Protein AF-A0A564YWX5-F1 (afdb_monomer_lite)

Secondary structure (DSSP, 8-state):
---------PPP--S--SS--EE---SEEEE----SSSTTGGGHHHH-SEEEEE--GGGTT-EE-TT-EETTEEE--GGGTTPEEEEGGG-S-GGGG-EEEEEEEEEES-TTSS-TT-EEEEEEEEEESTTTTSTTTSSS-HHHHTHHHHHHHHHHHHHHHHHHHHHHHHHHHHHHSS----S------------------------

Organism: Hymenolepis diminuta (NCBI:txid6216)

Foldseek 3Di:
DDDDDDPDDDDDPDPDDPDALEDELDQKDKAAQADCPDPPRVPLLPFFPFKWKFAFVLVVRDIDGAQDDDQQWHFHDSVRRRMIMGHLVSHPCSVSRFAKMKIKTKGQPDPPDPPSPHIDIDIDMHGYNPPVVQLVPDDDDPCVSCVVVVVVVVVVVVVVVVVVVVVVVVVVCVVVPPPPPPDDDDDDDDDDDDDDDDDDDDDDDDD

pLDDT: mean 73.69, std 21.23, range [30.11, 95.0]

Sequence (207 aa):
MFFSLHADAHDEYPQWDPIHWVIESTDHITLPCTHPRYFPFNETATAALIVRWILPKHTSYRHLIPNTTNEGWRVMGKDQNYTLFIDKVSMNEPEAVDGIYVCAALAVAYPNARDNGIYSWYYLRWGVGLYSNVPAMNSGSIGQKYYWCFTYCWVSCFVALVIVALFSATVHFKYKGAPDMLANENGSDSDSISLSSHLAKKQGTVD

Radius of gyration: 35.69 Å; chains: 1; bounding box: 86×62×93 Å

Structure (mmCIF, N/CA/C/O backbone):
data_AF-A0A564YWX5-F1
#
_entry.id   AF-A0A564YWX5-F1
#
loop_
_atom_site.group_PDB
_atom_site.id
_atom_site.type_symbol
_atom_site.label_atom_id
_atom_site.label_alt_id
_atom_site.label_comp_id
_atom_site.label_asym_id
_atom_site.label_entity_id
_atom_site.label_seq_id
_atom_site.pdbx_PDB_ins_code
_atom_site.Cartn_x
_atom_site.Cartn_y
_atom_site.Cartn_z
_atom_site.occupancy
_atom_site.B_iso_or_equiv
_atom_site.auth_seq_id
_atom_site.auth_comp_id
_atom_site.auth_asym_id
_atom_site.auth_atom_id
_atom_site.pdbx_PDB_model_num
ATOM 1 N N . MET A 1 1 ? -19.953 28.218 27.876 1.00 33.50 1 MET A N 1
ATOM 2 C CA . MET A 1 1 ? -19.234 26.944 27.666 1.00 33.50 1 MET A CA 1
ATOM 3 C C . MET A 1 1 ? -18.291 27.173 26.499 1.00 33.50 1 MET A C 1
ATOM 5 O O . MET A 1 1 ? -18.769 27.353 25.389 1.00 33.50 1 MET A O 1
ATOM 9 N N . PHE A 1 2 ? -16.993 27.316 26.760 1.00 31.66 2 PHE A N 1
ATOM 10 C CA . PHE A 1 2 ? -15.987 27.496 25.713 1.00 31.66 2 PHE A CA 1
ATOM 11 C C . PHE A 1 2 ? -15.382 26.125 25.417 1.00 31.66 2 PHE A C 1
ATOM 13 O O . PHE A 1 2 ? -14.758 25.534 26.294 1.00 31.66 2 PHE A O 1
ATOM 20 N N . PHE A 1 3 ? -15.606 25.597 24.215 1.00 34.31 3 PHE A N 1
ATOM 21 C CA . PHE A 1 3 ? -14.882 24.423 23.739 1.00 34.31 3 PHE A CA 1
ATOM 22 C C . PHE A 1 3 ? -13.498 24.890 23.284 1.00 34.31 3 PHE A C 1
ATOM 24 O O . PHE A 1 3 ? -13.383 25.629 22.308 1.00 34.31 3 PHE A O 1
ATOM 31 N N . SER A 1 4 ? -12.456 24.504 24.019 1.00 30.12 4 SER A N 1
ATOM 32 C CA . SER A 1 4 ? -11.076 24.663 23.563 1.00 30.12 4 SER A CA 1
ATOM 33 C C . SER A 1 4 ? -10.801 23.569 22.531 1.00 30.12 4 SER A C 1
ATOM 35 O O . SER A 1 4 ? -10.673 22.398 22.882 1.00 30.12 4 SER A O 1
ATOM 37 N N . LEU A 1 5 ? -10.784 23.937 21.251 1.00 34.47 5 LEU A N 1
ATOM 38 C CA . LEU A 1 5 ? -10.280 23.088 20.173 1.00 34.47 5 LEU A CA 1
ATOM 39 C C . LEU A 1 5 ? -8.751 23.196 20.179 1.00 34.47 5 LEU A C 1
ATOM 41 O O . LEU A 1 5 ? -8.196 24.184 19.707 1.00 34.47 5 LEU A O 1
ATOM 45 N N . HIS A 1 6 ? -8.075 22.195 20.739 1.00 34.56 6 HIS A N 1
ATOM 46 C CA . HIS A 1 6 ? -6.642 22.000 20.525 1.00 34.56 6 HIS A CA 1
ATOM 47 C C . HIS A 1 6 ? -6.467 21.150 19.265 1.00 34.56 6 HIS A C 1
ATOM 49 O O . HIS A 1 6 ? -6.804 19.968 19.255 1.00 34.56 6 HIS A O 1
ATOM 55 N N . ALA A 1 7 ? -5.989 21.767 18.186 1.00 34.97 7 ALA A N 1
ATOM 56 C CA . ALA A 1 7 ? -5.467 21.042 17.038 1.00 34.97 7 ALA A CA 1
ATOM 57 C C . ALA A 1 7 ? -4.000 20.728 17.342 1.00 34.97 7 ALA A C 1
ATOM 59 O O . ALA A 1 7 ? -3.131 21.559 17.094 1.00 34.97 7 ALA A O 1
ATOM 60 N N . ASP A 1 8 ? -3.746 19.572 17.951 1.00 41.00 8 ASP A N 1
ATOM 61 C CA . ASP A 1 8 ? -2.381 19.089 18.130 1.00 41.00 8 ASP A CA 1
ATOM 62 C C . ASP A 1 8 ? -1.970 18.341 16.856 1.00 41.00 8 ASP A C 1
ATOM 64 O O . ASP A 1 8 ? -2.643 17.400 16.421 1.00 41.00 8 ASP A O 1
ATOM 68 N N . ALA A 1 9 ? -0.916 18.818 16.198 1.00 38.72 9 ALA A N 1
ATOM 69 C CA . ALA A 1 9 ? -0.348 18.150 15.039 1.00 38.72 9 ALA A CA 1
ATOM 70 C C . ALA A 1 9 ? 0.493 16.986 15.563 1.00 38.72 9 ALA A C 1
ATOM 72 O O . ALA A 1 9 ? 1.646 17.168 15.936 1.00 38.72 9 ALA A O 1
ATOM 73 N N . HIS A 1 10 ? -0.101 15.795 15.650 1.00 44.16 10 HIS A N 1
ATOM 74 C CA . HIS A 1 10 ? 0.666 14.599 15.979 1.00 44.16 10 HIS A CA 1
ATOM 75 C C . HIS A 1 10 ? 1.769 14.401 14.935 1.00 44.16 10 HIS A C 1
ATOM 77 O O . HIS A 1 10 ? 1.485 14.438 13.734 1.00 44.16 10 HIS A O 1
ATOM 83 N N . ASP A 1 11 ? 3.004 14.220 15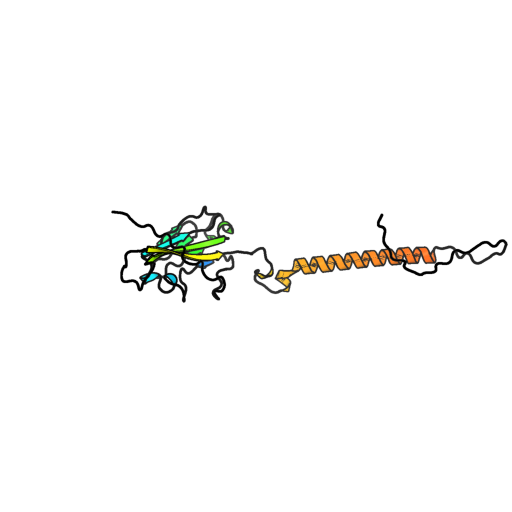.414 1.00 41.28 11 ASP A N 1
ATOM 84 C CA . ASP A 1 11 ? 4.198 14.088 14.582 1.00 41.28 11 ASP A CA 1
ATOM 85 C C . ASP A 1 11 ? 3.963 13.096 13.438 1.00 41.28 11 ASP A C 1
ATOM 87 O O . ASP A 1 11 ? 3.539 11.952 13.645 1.00 41.28 11 ASP A O 1
ATOM 91 N N . GLU A 1 12 ? 4.238 13.549 12.210 1.00 49.41 12 GLU A N 1
ATOM 92 C CA . GLU A 1 12 ? 4.314 12.657 11.062 1.00 49.41 12 GLU A CA 1
ATOM 93 C C . GLU A 1 12 ? 5.331 11.556 11.368 1.00 49.41 12 GLU A C 1
ATOM 95 O O . GLU A 1 12 ? 6.423 11.830 11.868 1.00 49.41 12 GLU A O 1
ATOM 100 N N . TYR A 1 13 ? 4.946 10.307 11.086 1.00 49.72 13 TYR A N 1
ATOM 101 C CA . TYR A 1 13 ? 5.765 9.116 11.302 1.00 49.72 13 TYR A CA 1
ATOM 102 C C . TYR A 1 13 ? 7.235 9.390 10.968 1.00 49.72 13 TYR A C 1
ATOM 104 O O . TYR A 1 13 ? 7.519 9.842 9.853 1.00 49.72 13 TYR A O 1
ATOM 112 N N . PRO A 1 14 ? 8.178 9.117 11.890 1.00 47.31 14 PRO A N 1
ATOM 113 C CA . PRO A 1 14 ? 9.585 9.314 11.597 1.00 47.31 14 PRO A CA 1
ATOM 114 C C . PRO A 1 14 ? 9.931 8.487 10.358 1.00 47.31 14 PRO A C 1
ATOM 116 O O . PRO A 1 14 ? 9.620 7.302 10.281 1.00 47.31 14 PRO A O 1
ATOM 119 N N . GLN A 1 15 ? 10.579 9.127 9.385 1.00 46.56 15 GLN A N 1
ATOM 120 C CA . GLN A 1 15 ? 10.862 8.630 8.029 1.00 46.56 15 GLN A CA 1
ATOM 121 C C . GLN A 1 15 ? 11.727 7.343 7.970 1.00 46.56 15 GLN A C 1
ATOM 123 O O . GLN A 1 15 ? 12.109 6.897 6.893 1.00 46.56 15 GLN A O 1
ATOM 128 N N . TRP A 1 16 ? 12.035 6.750 9.127 1.00 43.41 16 TRP A N 1
ATOM 129 C CA . TRP A 1 16 ? 12.992 5.671 9.364 1.00 43.41 16 TRP A CA 1
ATOM 130 C C . TRP A 1 16 ? 12.325 4.387 9.885 1.00 43.41 16 TRP A C 1
ATOM 132 O O . TRP A 1 16 ? 12.930 3.650 10.668 1.00 43.41 16 TRP A O 1
ATOM 142 N N . ASP A 1 17 ? 11.079 4.113 9.492 1.00 55.22 17 ASP A N 1
ATOM 143 C CA . ASP A 1 17 ? 10.471 2.815 9.787 1.00 55.22 17 ASP A CA 1
ATOM 144 C C . ASP A 1 17 ? 11.086 1.711 8.901 1.00 55.22 17 ASP A C 1
ATOM 146 O O . ASP A 1 17 ? 11.139 1.877 7.679 1.00 55.22 17 ASP A O 1
ATOM 150 N N . PRO A 1 18 ? 11.563 0.587 9.472 1.00 53.84 18 PRO A N 1
ATOM 151 C CA . PRO A 1 18 ? 12.037 -0.558 8.696 1.00 53.84 18 PRO A CA 1
ATOM 152 C C . PRO A 1 18 ? 10.946 -1.261 7.870 1.00 53.84 18 PRO A C 1
ATOM 154 O O . PRO A 1 18 ? 11.290 -2.051 6.990 1.00 53.84 18 PRO A O 1
ATOM 157 N N . ILE A 1 19 ? 9.654 -1.033 8.133 1.00 62.59 19 ILE A N 1
ATOM 158 C CA . ILE A 1 19 ? 8.577 -1.612 7.325 1.00 62.59 19 ILE A CA 1
ATOM 159 C C . ILE A 1 19 ? 8.514 -0.899 5.974 1.00 62.59 19 ILE A C 1
ATOM 161 O O . ILE A 1 19 ? 8.279 0.307 5.883 1.00 62.59 19 ILE A O 1
ATOM 165 N N . HIS A 1 20 ? 8.701 -1.673 4.904 1.00 60.53 20 HIS A N 1
ATOM 166 C CA . HIS A 1 20 ? 8.557 -1.185 3.540 1.00 60.53 20 HIS A CA 1
ATOM 167 C C . HIS A 1 20 ? 7.115 -0.734 3.297 1.00 60.53 20 HIS A C 1
ATOM 169 O O . HIS A 1 20 ? 6.210 -1.540 3.110 1.00 60.53 20 HIS A O 1
ATOM 175 N N . TRP A 1 21 ? 6.918 0.581 3.294 1.00 80.38 21 TRP A N 1
ATOM 176 C CA . TRP A 1 21 ? 5.654 1.228 2.958 1.00 80.38 21 TRP A CA 1
ATOM 177 C C . TRP A 1 21 ? 5.404 1.252 1.446 1.00 80.38 21 TRP A C 1
ATOM 179 O O . TRP A 1 21 ? 4.284 1.531 1.033 1.00 80.38 21 TRP A O 1
ATOM 189 N N . VAL A 1 22 ? 6.416 0.954 0.622 1.00 83.38 22 VAL A N 1
ATOM 190 C CA . VAL A 1 22 ? 6.301 0.838 -0.838 1.00 83.38 22 VAL A CA 1
ATOM 191 C C . VAL A 1 22 ? 6.117 -0.625 -1.234 1.00 83.38 22 VAL A C 1
ATOM 193 O O . VAL A 1 22 ? 6.915 -1.475 -0.844 1.00 83.38 22 VAL A O 1
ATOM 196 N N . ILE A 1 23 ? 5.082 -0.905 -2.021 1.00 84.62 23 ILE A N 1
ATOM 197 C CA . ILE A 1 23 ? 4.696 -2.239 -2.482 1.00 84.62 23 ILE A CA 1
ATOM 198 C C . ILE A 1 23 ? 4.658 -2.249 -4.013 1.00 84.62 23 ILE A C 1
ATOM 200 O O . ILE A 1 23 ? 4.207 -1.290 -4.648 1.00 84.62 23 ILE A O 1
ATOM 204 N N . GLU A 1 24 ? 5.146 -3.339 -4.607 1.00 83.19 24 GLU A N 1
ATOM 205 C CA . GLU A 1 24 ? 5.122 -3.545 -6.056 1.00 83.19 24 GLU A CA 1
ATOM 206 C C . GLU A 1 24 ? 3.683 -3.636 -6.579 1.00 83.19 24 GLU A C 1
ATOM 208 O O . GLU A 1 24 ? 2.767 -4.128 -5.918 1.00 83.19 24 GLU A O 1
ATOM 213 N N . SER A 1 25 ? 3.482 -3.138 -7.793 1.00 85.62 25 SER A N 1
ATOM 214 C CA . SER A 1 25 ? 2.178 -3.094 -8.436 1.00 85.62 25 SER A CA 1
ATOM 215 C C . SER A 1 25 ? 1.833 -4.451 -9.075 1.00 85.62 25 SER A C 1
ATOM 217 O O . SER A 1 25 ? 1.948 -4.622 -10.283 1.00 85.62 25 SER A O 1
ATOM 219 N N . THR A 1 26 ? 1.384 -5.427 -8.281 1.00 87.19 26 THR A N 1
ATOM 220 C CA . THR A 1 26 ? 0.974 -6.775 -8.746 1.00 87.19 26 THR A CA 1
ATOM 221 C C . THR A 1 26 ? -0.526 -6.871 -9.064 1.00 87.19 26 THR A C 1
ATOM 223 O O . THR A 1 26 ? -1.269 -5.930 -8.794 1.00 87.19 26 THR A O 1
ATOM 226 N N . ASP A 1 27 ? -0.991 -7.989 -9.639 1.00 89.25 27 ASP A N 1
ATOM 227 C CA . ASP A 1 27 ? -2.417 -8.219 -9.964 1.00 89.25 27 ASP A CA 1
ATOM 228 C C . ASP A 1 27 ? -3.312 -8.257 -8.716 1.00 89.25 27 ASP A C 1
ATOM 230 O O . ASP A 1 27 ? -4.424 -7.727 -8.703 1.00 89.25 27 ASP A O 1
ATOM 234 N N . HIS A 1 28 ? -2.788 -8.846 -7.641 1.00 92.38 28 HIS A N 1
ATOM 235 C CA . HIS A 1 28 ? -3.424 -8.890 -6.331 1.00 92.38 28 HIS A CA 1
ATOM 236 C C . HIS A 1 28 ? -2.523 -8.213 -5.306 1.00 92.38 28 HIS A C 1
ATOM 238 O O . HIS A 1 28 ? -1.341 -8.547 -5.202 1.00 92.38 28 HIS A O 1
ATOM 244 N N . ILE A 1 29 ? -3.081 -7.271 -4.550 1.00 92.31 29 ILE A N 1
ATOM 245 C CA . ILE A 1 29 ? -2.346 -6.462 -3.575 1.00 92.31 29 ILE A CA 1
ATOM 246 C C . ILE A 1 29 ? -3.086 -6.505 -2.244 1.00 92.31 29 ILE A C 1
ATOM 248 O O . ILE A 1 29 ? -4.311 -6.385 -2.185 1.00 92.31 29 ILE A O 1
ATOM 252 N N . THR A 1 30 ? -2.332 -6.673 -1.161 1.00 92.75 30 THR A N 1
ATOM 253 C CA . THR A 1 30 ? -2.865 -6.728 0.202 1.00 92.75 30 THR A CA 1
ATOM 254 C C . THR A 1 30 ? -2.172 -5.693 1.069 1.00 92.75 30 THR A C 1
ATOM 256 O O . THR A 1 30 ? -0.965 -5.784 1.289 1.00 92.75 30 THR A O 1
ATOM 259 N N . LEU A 1 31 ? -2.932 -4.722 1.571 1.00 92.81 31 LEU A N 1
ATOM 260 C CA . LEU A 1 31 ? -2.426 -3.637 2.405 1.00 92.81 31 LEU A CA 1
ATOM 261 C C . LEU A 1 31 ? -2.955 -3.798 3.837 1.00 92.81 31 LEU A C 1
ATOM 263 O O . LEU A 1 31 ? -4.156 -3.612 4.071 1.00 92.81 31 LEU A O 1
ATOM 267 N N . PRO A 1 32 ? -2.103 -4.152 4.812 1.00 92.00 32 PRO A N 1
ATOM 268 C CA . PRO A 1 32 ? -2.540 -4.283 6.192 1.00 92.00 32 PRO A CA 1
ATOM 269 C C . PRO A 1 32 ? -2.730 -2.903 6.836 1.00 92.00 32 PRO A C 1
ATOM 271 O O . PRO A 1 32 ? -1.900 -2.006 6.697 1.00 92.00 32 PRO A O 1
ATOM 274 N N . CYS A 1 33 ? -3.807 -2.733 7.602 1.00 90.81 33 CYS A N 1
ATOM 275 C CA . CYS A 1 33 ? -3.988 -1.557 8.455 1.00 90.81 33 CYS A CA 1
ATOM 276 C C . CYS A 1 33 ? -3.450 -1.834 9.867 1.00 90.81 33 CYS A C 1
ATOM 278 O O . CYS A 1 33 ? -4.165 -1.721 10.861 1.00 90.81 33 CYS A O 1
ATOM 280 N N . THR A 1 34 ? -2.196 -2.272 9.965 1.00 90.06 34 THR A N 1
ATOM 281 C CA . THR A 1 34 ? -1.557 -2.604 11.244 1.00 90.06 34 THR A CA 1
ATOM 282 C C . THR A 1 34 ? -0.096 -2.205 11.239 1.00 90.06 34 THR A C 1
ATOM 284 O O . THR A 1 34 ? 0.576 -2.333 10.218 1.00 90.06 34 THR A O 1
ATOM 287 N N . HIS A 1 35 ? 0.406 -1.787 12.395 1.00 88.06 35 HIS A N 1
ATOM 288 C CA . HIS A 1 35 ? 1.797 -1.416 12.584 1.00 88.06 35 HIS A CA 1
ATOM 289 C C . HIS A 1 35 ? 2.289 -1.861 13.966 1.00 88.06 35 HIS A C 1
ATOM 291 O O . HIS A 1 35 ? 1.726 -1.420 14.961 1.00 88.06 35 HIS A O 1
ATOM 297 N N . PRO A 1 36 ? 3.364 -2.658 14.088 1.00 86.00 36 PRO A N 1
ATOM 298 C CA . PRO A 1 36 ? 3.742 -3.291 15.356 1.00 86.00 36 PRO A CA 1
ATOM 299 C C . PRO A 1 36 ? 4.120 -2.307 16.471 1.00 86.00 36 PRO A C 1
ATOM 301 O O . PRO A 1 36 ? 4.054 -2.658 17.644 1.00 86.00 36 PRO A O 1
ATOM 304 N N . ARG A 1 37 ? 4.550 -1.089 16.124 1.00 83.06 37 ARG A N 1
ATOM 305 C CA . ARG A 1 37 ? 5.131 -0.130 17.082 1.00 83.06 37 ARG A CA 1
ATOM 306 C C . ARG A 1 37 ? 4.279 1.097 17.375 1.00 83.06 37 ARG A C 1
ATOM 308 O O . ARG A 1 37 ? 4.537 1.769 18.367 1.00 83.06 37 ARG A O 1
ATOM 315 N N . TYR A 1 38 ? 3.310 1.416 16.522 1.00 82.44 38 TYR A N 1
ATOM 316 C CA . TYR A 1 38 ? 2.632 2.709 16.584 1.00 82.44 38 TYR A CA 1
ATOM 317 C C . TYR A 1 38 ? 1.173 2.533 16.947 1.00 82.44 38 TYR A C 1
ATOM 319 O O . TYR A 1 38 ? 0.441 1.820 16.269 1.00 82.44 38 TYR A O 1
ATOM 327 N N . PHE A 1 39 ? 0.755 3.221 18.001 1.00 83.44 39 PHE A N 1
ATOM 328 C CA . PHE A 1 39 ? -0.650 3.366 18.347 1.00 83.44 39 PHE A CA 1
ATOM 329 C C . PHE A 1 39 ? -1.374 4.225 17.290 1.00 83.44 39 PHE A C 1
ATOM 331 O O . PHE A 1 39 ? -0.764 5.161 16.768 1.00 83.44 39 PHE A O 1
ATOM 338 N N . PRO A 1 40 ? -2.647 3.945 16.948 1.00 88.31 40 PRO A N 1
ATOM 339 C CA . PRO A 1 40 ? -3.483 2.804 17.351 1.00 88.31 40 PRO A CA 1
ATOM 340 C C . PRO A 1 40 ? -3.276 1.563 16.467 1.00 88.31 40 PRO A C 1
ATOM 342 O O . PRO A 1 40 ? -4.026 0.595 16.562 1.00 88.31 40 PRO A O 1
ATOM 345 N N . PHE A 1 41 ? -2.298 1.598 15.561 1.00 89.31 41 PHE A N 1
ATOM 346 C CA . PHE A 1 41 ? -2.096 0.579 14.538 1.00 89.31 41 PHE A CA 1
ATOM 347 C C . PHE A 1 41 ? -1.523 -0.748 15.052 1.00 89.31 41 PHE A C 1
ATOM 349 O O . PHE A 1 41 ? -1.646 -1.767 14.374 1.00 89.31 41 PHE A O 1
ATOM 356 N N . ASN A 1 42 ? -0.935 -0.761 16.244 1.00 88.19 42 ASN A N 1
ATOM 357 C CA . ASN A 1 42 ? -0.475 -1.971 16.927 1.00 88.19 42 ASN A CA 1
ATOM 358 C C . ASN A 1 42 ? -1.630 -2.885 17.350 1.00 88.19 42 ASN A C 1
ATOM 360 O O . ASN A 1 42 ? -1.493 -4.103 17.297 1.00 88.19 42 ASN A O 1
ATOM 364 N N . GLU A 1 43 ? -2.772 -2.302 17.707 1.00 85.62 43 GLU A N 1
ATOM 365 C CA . GLU A 1 43 ? -3.969 -3.019 18.138 1.00 85.62 43 GLU A CA 1
ATOM 366 C C . GLU A 1 43 ? -5.229 -2.390 17.522 1.00 85.62 43 GLU A C 1
ATOM 368 O O . GLU A 1 43 ? -6.172 -2.015 18.219 1.00 85.62 43 GLU A O 1
ATOM 373 N N . THR A 1 44 ? -5.272 -2.257 16.191 1.00 83.06 44 THR A N 1
ATOM 374 C CA . THR A 1 44 ? -6.378 -1.550 15.511 1.00 83.06 44 THR A CA 1
ATOM 375 C C . THR A 1 44 ? -7.752 -2.114 15.829 1.00 83.06 44 THR A C 1
ATOM 377 O O . THR A 1 44 ? -8.720 -1.362 15.910 1.00 83.06 44 THR A O 1
ATOM 380 N N . ALA A 1 45 ? -7.864 -3.426 16.027 1.00 83.44 45 ALA A N 1
ATOM 381 C CA . ALA A 1 45 ? -9.133 -4.055 16.359 1.00 83.44 45 ALA A CA 1
ATOM 382 C C . ALA A 1 45 ? -9.715 -3.538 17.689 1.00 83.44 45 ALA A C 1
ATOM 384 O O . ALA A 1 45 ? -10.931 -3.390 17.805 1.00 83.44 45 ALA A O 1
ATOM 385 N N . THR A 1 46 ? -8.891 -3.260 18.697 1.00 84.06 46 THR A N 1
ATOM 386 C CA . THR A 1 46 ? -9.350 -2.850 20.035 1.00 84.06 46 THR A CA 1
ATOM 387 C C . THR A 1 46 ? -9.288 -1.338 20.227 1.00 84.06 46 THR A C 1
ATOM 389 O O . THR A 1 46 ? -10.213 -0.771 20.803 1.00 84.06 46 THR A O 1
ATOM 392 N N . ALA A 1 47 ? -8.239 -0.688 19.723 1.00 84.88 47 ALA A N 1
ATOM 393 C CA . ALA A 1 47 ? -7.965 0.726 19.960 1.00 84.88 47 ALA A CA 1
ATOM 394 C C . ALA A 1 47 ? -8.710 1.677 19.010 1.00 84.88 47 ALA A C 1
ATOM 396 O O . ALA A 1 47 ? -9.005 2.812 19.390 1.00 84.88 47 ALA A O 1
ATOM 397 N N . ALA A 1 48 ? -9.009 1.249 17.778 1.00 86.88 48 ALA A N 1
ATOM 398 C CA . ALA A 1 48 ? -9.664 2.110 16.798 1.00 86.88 48 ALA A CA 1
ATOM 399 C C . ALA A 1 48 ? -11.193 2.051 16.929 1.00 86.88 48 ALA A C 1
ATOM 401 O O . ALA A 1 48 ? -11.802 0.982 16.866 1.00 86.88 48 ALA A O 1
ATOM 402 N N . LEU A 1 49 ? -11.823 3.223 17.044 1.00 88.06 49 LEU A N 1
ATOM 403 C CA . LEU A 1 49 ? -13.279 3.366 17.010 1.00 88.06 49 LEU A CA 1
ATOM 404 C C . LEU A 1 49 ? -13.808 3.283 15.578 1.00 88.06 49 LEU A C 1
ATOM 406 O O . LEU A 1 49 ? -14.842 2.670 15.321 1.00 88.06 49 LEU A O 1
ATOM 410 N N . ILE A 1 50 ? -13.116 3.939 14.645 1.00 90.75 50 ILE A N 1
ATOM 411 C CA . ILE A 1 50 ? -13.495 4.003 13.233 1.00 90.75 50 ILE A CA 1
ATOM 412 C C . ILE A 1 50 ? -12.237 3.822 12.400 1.00 90.75 50 ILE A C 1
ATOM 414 O O . ILE A 1 50 ? -11.244 4.502 12.633 1.00 90.75 50 ILE A O 1
ATOM 418 N N . VAL A 1 51 ? -12.302 2.952 11.395 1.00 92.75 51 VAL A N 1
ATOM 419 C CA . VAL A 1 51 ? -11.238 2.778 10.403 1.00 92.75 51 VAL A CA 1
ATOM 420 C C . VAL A 1 51 ? -11.796 3.077 9.020 1.00 92.75 51 VAL A C 1
ATOM 422 O O . VAL A 1 51 ? -12.911 2.668 8.697 1.00 92.75 51 VAL A O 1
ATOM 425 N N . ARG A 1 52 ? -11.045 3.821 8.209 1.00 94.62 52 ARG A N 1
ATOM 426 C CA . ARG A 1 52 ? -11.375 4.124 6.814 1.00 94.62 52 ARG A CA 1
ATOM 427 C C . ARG A 1 52 ? -10.129 4.030 5.958 1.00 94.62 52 ARG A C 1
ATOM 429 O O . ARG A 1 52 ? -9.068 4.494 6.357 1.00 94.62 52 ARG A O 1
ATOM 436 N N . TRP A 1 53 ? -10.286 3.508 4.756 1.00 95.00 53 TRP A N 1
ATOM 437 C CA . TRP A 1 53 ? -9.250 3.575 3.738 1.00 95.00 53 TRP A CA 1
ATOM 438 C C . TRP A 1 53 ? -9.504 4.757 2.819 1.00 95.00 53 TRP A C 1
ATOM 440 O O . TRP A 1 53 ? -10.635 4.984 2.404 1.00 95.00 53 TRP A O 1
ATOM 450 N N . ILE A 1 54 ? -8.457 5.506 2.511 1.00 94.19 54 ILE A N 1
ATOM 451 C CA . ILE A 1 54 ? -8.465 6.605 1.552 1.00 94.19 54 ILE A CA 1
ATOM 452 C C . ILE A 1 54 ? -7.648 6.131 0.358 1.00 94.19 54 ILE A C 1
ATOM 454 O O . ILE A 1 54 ? -6.475 5.774 0.502 1.00 94.19 54 ILE A O 1
ATOM 458 N N . LEU A 1 55 ? -8.301 6.073 -0.797 1.00 93.56 55 LEU A N 1
ATOM 459 C CA . LEU A 1 55 ? -7.706 5.616 -2.045 1.00 93.56 55 LEU A CA 1
ATOM 460 C C . LEU A 1 55 ? -6.839 6.716 -2.705 1.00 93.56 55 LEU A C 1
ATOM 462 O O . LEU A 1 55 ? -6.926 7.888 -2.320 1.00 93.56 55 LEU A O 1
ATOM 466 N N . PRO A 1 56 ? -6.011 6.375 -3.711 1.00 91.69 56 PRO A N 1
ATOM 467 C CA . PRO A 1 56 ? -5.134 7.328 -4.387 1.00 91.69 56 PRO A CA 1
ATOM 468 C C . PRO A 1 56 ? -5.874 8.452 -5.117 1.00 91.69 56 PRO A C 1
ATOM 470 O O . PRO A 1 56 ? -7.056 8.348 -5.453 1.00 91.69 56 PRO A O 1
ATOM 473 N N . LYS A 1 57 ? -5.135 9.515 -5.458 1.00 87.88 57 LYS A N 1
ATOM 474 C CA . LYS A 1 57 ? -5.645 10.704 -6.164 1.00 87.88 57 LYS A CA 1
ATOM 475 C C . LYS A 1 57 ? -6.435 10.372 -7.435 1.00 87.88 57 LYS A C 1
ATOM 477 O O . LYS A 1 57 ? -7.451 11.012 -7.688 1.00 87.88 57 LYS A O 1
ATOM 482 N N . HIS A 1 58 ? -5.999 9.374 -8.204 1.00 86.06 58 HIS A N 1
ATOM 483 C CA . HIS A 1 58 ? -6.659 8.940 -9.443 1.00 86.06 58 HIS A CA 1
ATOM 484 C C . HIS A 1 58 ? -8.104 8.474 -9.213 1.00 86.06 58 HIS A C 1
ATOM 486 O O . HIS A 1 58 ? -8.975 8.706 -10.042 1.00 86.06 58 HIS A O 1
ATOM 492 N N . THR A 1 59 ? -8.399 7.945 -8.025 1.00 85.88 59 THR A N 1
ATOM 493 C CA . THR A 1 59 ? -9.754 7.549 -7.604 1.00 85.88 59 THR A CA 1
ATOM 494 C C . THR A 1 59 ? -10.548 8.690 -6.946 1.00 85.88 59 THR A C 1
ATOM 496 O O . THR A 1 59 ? -11.587 8.456 -6.325 1.00 85.88 59 THR A O 1
ATOM 499 N N . SER A 1 60 ? -10.062 9.934 -7.048 1.00 87.38 60 SER A N 1
ATOM 500 C CA . SER A 1 60 ? -10.607 11.119 -6.367 1.00 87.38 60 SER A CA 1
ATOM 501 C C . SER A 1 60 ? -10.620 11.007 -4.838 1.00 87.38 60 SER A C 1
ATOM 503 O O . SER A 1 60 ? -11.541 11.497 -4.189 1.00 87.38 60 SER A O 1
ATOM 505 N N . TYR A 1 61 ? -9.604 10.355 -4.257 1.00 88.62 61 TYR A N 1
ATOM 506 C CA . TYR A 1 61 ? -9.483 10.152 -2.806 1.00 88.62 61 TYR A CA 1
ATOM 507 C C . TYR A 1 61 ? -10.709 9.480 -2.178 1.00 88.62 61 TYR A C 1
ATOM 509 O O . TYR A 1 61 ? -11.122 9.808 -1.067 1.00 88.62 61 TYR A O 1
ATOM 517 N N . ARG A 1 62 ? -11.333 8.544 -2.897 1.00 90.31 62 ARG A N 1
ATOM 518 C CA . ARG A 1 62 ? -12.537 7.858 -2.426 1.00 90.31 62 ARG A CA 1
ATOM 519 C C . ARG A 1 62 ? -12.265 7.140 -1.098 1.00 90.31 62 ARG A C 1
ATOM 521 O O . ARG A 1 62 ? -11.234 6.493 -0.918 1.00 90.31 62 ARG A O 1
ATOM 528 N N . HIS A 1 63 ? -13.218 7.250 -0.175 1.00 93.31 63 HIS A N 1
ATOM 529 C CA . HIS A 1 63 ? -13.134 6.637 1.146 1.00 93.31 63 HIS A CA 1
ATOM 530 C C . HIS A 1 63 ? -13.864 5.292 1.154 1.00 93.31 63 HIS A C 1
ATOM 532 O O . HIS A 1 63 ? -15.044 5.226 0.808 1.00 93.31 63 HIS A O 1
ATOM 538 N N . LEU A 1 64 ? -13.184 4.237 1.593 1.00 93.31 64 LEU A N 1
ATOM 539 C CA . LEU A 1 64 ? -13.753 2.908 1.780 1.00 93.31 64 LEU A CA 1
ATOM 540 C C . LEU A 1 64 ? -13.907 2.594 3.269 1.00 93.31 64 LEU A C 1
ATOM 542 O O . LEU A 1 64 ? -13.056 2.929 4.097 1.00 93.31 64 LEU A O 1
ATOM 546 N N . ILE A 1 65 ? -15.017 1.943 3.598 1.00 93.31 65 ILE A N 1
ATOM 547 C CA . ILE A 1 65 ? -15.429 1.596 4.964 1.00 93.31 65 ILE A CA 1
ATOM 548 C C . ILE A 1 65 ? -15.240 0.079 5.156 1.00 93.31 65 ILE A C 1
ATOM 550 O O . ILE A 1 65 ? -15.252 -0.654 4.164 1.00 93.31 65 ILE A O 1
ATOM 554 N N . PRO A 1 66 ? -15.061 -0.442 6.380 1.00 92.81 66 PRO A N 1
ATOM 555 C CA . PRO A 1 66 ? -14.895 -1.878 6.588 1.00 92.81 66 PRO A CA 1
ATOM 556 C C . PRO A 1 66 ? -16.083 -2.688 6.062 1.00 92.81 66 PRO A C 1
ATOM 558 O O . PRO A 1 66 ? -17.220 -2.222 6.108 1.00 92.81 66 PRO A O 1
ATOM 561 N N . ASN A 1 67 ? -15.812 -3.902 5.578 1.00 91.94 67 ASN A N 1
ATOM 562 C CA . ASN A 1 67 ? -16.779 -4.802 4.932 1.00 91.94 67 ASN A CA 1
ATOM 563 C C . ASN A 1 67 ? -17.419 -4.249 3.648 1.00 91.94 67 ASN A C 1
ATOM 565 O O . ASN A 1 67 ? -18.466 -4.738 3.225 1.00 91.94 67 ASN A O 1
ATOM 569 N N . THR A 1 68 ? -16.804 -3.248 3.012 1.00 90.44 68 THR A N 1
ATOM 570 C CA . THR A 1 68 ? -17.255 -2.753 1.706 1.00 90.44 68 THR A CA 1
ATOM 571 C C . THR A 1 68 ? -16.408 -3.325 0.576 1.00 90.44 68 THR A C 1
ATOM 573 O O . THR A 1 68 ? -15.193 -3.501 0.697 1.00 90.44 68 THR A O 1
ATOM 576 N N . THR A 1 69 ? -17.078 -3.615 -0.536 1.00 90.25 69 THR A N 1
ATOM 577 C CA . THR A 1 69 ? -16.476 -4.008 -1.811 1.00 90.25 69 THR A CA 1
ATOM 578 C C . THR A 1 69 ? -16.854 -2.979 -2.861 1.00 90.25 69 THR A C 1
ATOM 580 O O . THR A 1 69 ? -18.020 -2.592 -2.951 1.00 90.25 69 THR A O 1
ATOM 583 N N . ASN A 1 70 ? -15.892 -2.540 -3.656 1.00 86.44 70 ASN A N 1
ATOM 584 C CA . ASN A 1 70 ? -16.092 -1.565 -4.715 1.00 86.44 70 ASN A CA 1
ATOM 585 C C . ASN A 1 70 ? -15.097 -1.875 -5.828 1.00 86.44 70 ASN A C 1
ATOM 587 O O . ASN A 1 70 ? -13.917 -1.868 -5.526 1.00 86.44 70 ASN A O 1
ATOM 591 N N . GLU A 1 71 ? -15.562 -2.176 -7.045 1.00 84.44 71 GLU A N 1
ATOM 592 C CA . GLU A 1 71 ? -14.750 -2.299 -8.275 1.00 84.44 71 GLU A CA 1
ATOM 593 C C . GLU A 1 71 ? -13.309 -2.804 -8.042 1.00 84.44 71 GLU A C 1
ATOM 595 O O . GLU A 1 71 ? -12.354 -2.079 -8.265 1.00 84.44 71 GLU A O 1
ATOM 600 N N . GLY A 1 72 ? -13.146 -4.022 -7.515 1.00 88.06 72 GLY A N 1
ATOM 601 C CA . GLY A 1 72 ? -11.838 -4.645 -7.251 1.00 88.06 72 GLY A CA 1
ATOM 602 C C . GLY A 1 72 ? -11.144 -4.278 -5.936 1.00 88.06 72 GLY A C 1
ATOM 603 O O . GLY A 1 72 ? -10.254 -5.001 -5.498 1.00 88.06 72 GLY A O 1
ATOM 604 N N . TRP A 1 73 ? -11.580 -3.240 -5.229 1.00 93.56 73 TRP A N 1
ATOM 605 C CA . TRP A 1 73 ? -11.208 -2.987 -3.837 1.00 93.56 73 TRP A CA 1
ATOM 606 C C . TRP A 1 73 ? -12.152 -3.702 -2.868 1.00 93.56 73 TRP A C 1
ATOM 608 O O . TRP A 1 73 ? -13.378 -3.658 -2.997 1.00 93.56 73 TRP A O 1
ATOM 618 N N . ARG A 1 74 ? -11.590 -4.310 -1.827 1.00 94.38 74 ARG A N 1
ATOM 619 C CA . ARG A 1 74 ? -12.339 -4.931 -0.733 1.00 94.38 74 ARG A CA 1
ATOM 620 C C . ARG A 1 74 ? -11.669 -4.635 0.596 1.00 94.38 74 ARG A C 1
ATOM 622 O O . ARG A 1 74 ? -10.546 -5.065 0.833 1.00 94.38 74 ARG A O 1
ATOM 629 N N . VAL A 1 75 ? -12.375 -3.946 1.486 1.00 94.56 75 VAL A N 1
ATOM 630 C CA . VAL A 1 75 ? -11.897 -3.698 2.852 1.00 94.56 75 VAL A CA 1
ATOM 631 C C . VAL A 1 75 ? -12.468 -4.762 3.772 1.00 94.56 75 VAL A C 1
ATOM 633 O O . VAL A 1 75 ? -13.686 -4.884 3.903 1.00 94.56 75 VAL A O 1
ATOM 636 N N . MET A 1 76 ? -11.601 -5.514 4.442 1.00 93.44 76 MET A N 1
ATOM 637 C CA . MET A 1 76 ? -12.045 -6.508 5.412 1.00 93.44 76 MET A CA 1
ATOM 638 C C . MET A 1 76 ? -12.507 -5.863 6.716 1.00 93.44 76 MET A C 1
ATOM 640 O O . MET A 1 76 ? -12.194 -4.715 7.033 1.00 93.44 76 MET A O 1
ATOM 644 N N . GLY A 1 77 ? -13.284 -6.620 7.479 1.00 89.38 77 GLY A N 1
ATOM 645 C CA . GLY A 1 77 ? -13.758 -6.213 8.790 1.00 89.38 77 GLY A CA 1
ATOM 646 C C . GLY A 1 77 ? -12.692 -6.298 9.879 1.00 89.38 77 GLY A C 1
ATOM 647 O O . GLY A 1 77 ? -11.507 -6.560 9.646 1.00 89.38 77 GLY A O 1
ATOM 648 N N . LYS A 1 78 ? -13.169 -6.118 11.109 1.00 87.69 78 LYS A N 1
ATOM 649 C CA . LYS A 1 78 ? -12.375 -6.174 12.337 1.00 87.69 78 LYS A CA 1
ATOM 650 C C . LYS A 1 78 ? -11.640 -7.508 12.518 1.00 87.69 78 LYS A C 1
ATOM 652 O O . LYS A 1 78 ? -10.497 -7.502 12.956 1.00 87.69 78 LYS A O 1
ATOM 657 N N . ASP A 1 79 ? -12.254 -8.620 12.110 1.00 86.50 79 ASP A N 1
ATOM 658 C CA . ASP A 1 79 ? -11.704 -9.978 12.268 1.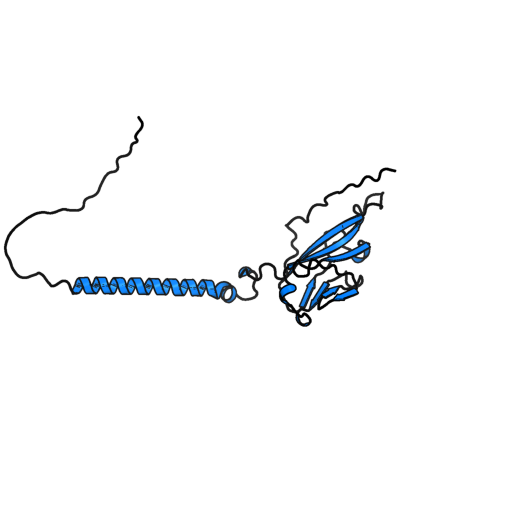00 86.50 79 ASP A CA 1
ATOM 659 C C . ASP A 1 79 ? -10.411 -10.212 11.472 1.00 86.50 79 ASP A C 1
ATOM 661 O O . ASP A 1 79 ? -9.647 -11.125 11.769 1.00 86.50 79 ASP A O 1
ATOM 665 N N . GLN A 1 80 ? -10.158 -9.380 10.458 1.00 86.38 80 GLN A N 1
ATOM 666 C CA . GLN A 1 80 ? -8.948 -9.421 9.635 1.00 86.38 80 GLN A CA 1
ATOM 667 C C . GLN A 1 80 ? -8.207 -8.079 9.657 1.00 86.38 80 GLN A C 1
ATOM 669 O O . GLN A 1 80 ? -7.625 -7.654 8.653 1.00 86.38 80 GLN A O 1
ATOM 674 N N . ASN A 1 81 ? -8.257 -7.393 10.803 1.00 88.25 81 ASN A N 1
ATOM 675 C CA . ASN A 1 81 ? -7.504 -6.170 11.084 1.00 88.25 81 ASN A CA 1
ATOM 676 C C . ASN A 1 81 ? -7.666 -5.070 10.022 1.00 88.25 81 ASN A C 1
ATOM 678 O O . ASN A 1 81 ? -6.720 -4.344 9.719 1.00 88.25 81 ASN A O 1
ATOM 682 N N . TYR A 1 82 ? -8.861 -4.953 9.434 1.00 92.00 82 TYR A N 1
ATOM 683 C CA . TYR A 1 82 ? -9.178 -3.912 8.453 1.00 92.00 82 TYR A CA 1
ATOM 684 C C . TYR A 1 82 ? -8.259 -3.890 7.220 1.00 92.00 82 TYR A C 1
ATOM 686 O O . TYR A 1 82 ? -8.012 -2.835 6.634 1.00 92.00 82 TYR A O 1
ATOM 694 N N . THR A 1 83 ? -7.742 -5.054 6.823 1.00 93.12 83 THR A N 1
ATOM 695 C CA . THR A 1 83 ? -6.875 -5.208 5.646 1.00 93.12 83 THR A CA 1
ATOM 696 C C . THR A 1 83 ? -7.611 -4.812 4.363 1.00 93.12 83 THR A C 1
ATOM 698 O O . THR A 1 83 ? -8.753 -5.226 4.146 1.00 93.12 83 THR A O 1
ATOM 701 N N . LEU A 1 84 ? -6.957 -4.031 3.500 1.00 94.75 84 LEU A N 1
ATOM 702 C CA . LEU A 1 84 ? -7.452 -3.708 2.163 1.00 94.75 84 LEU A CA 1
ATOM 703 C C . LEU A 1 84 ? -6.898 -4.716 1.152 1.00 94.75 84 LEU A C 1
ATOM 705 O O . LEU A 1 84 ? -5.688 -4.866 1.004 1.00 94.75 84 LEU A O 1
ATOM 709 N N . PHE A 1 85 ? -7.798 -5.380 0.442 1.00 94.81 85 PHE A N 1
ATOM 710 C CA . PHE A 1 85 ? -7.499 -6.231 -0.700 1.00 94.81 85 PHE A CA 1
ATOM 711 C C . PHE A 1 85 ? -7.813 -5.476 -1.983 1.00 94.81 85 PHE A C 1
ATOM 713 O O . PHE A 1 85 ? -8.851 -4.821 -2.084 1.00 94.81 85 PHE A O 1
ATOM 720 N N . ILE A 1 86 ? -6.923 -5.591 -2.956 1.00 94.38 86 ILE A N 1
ATOM 721 C CA . ILE A 1 86 ? -7.057 -4.975 -4.267 1.00 94.38 86 ILE A CA 1
ATOM 722 C C . ILE A 1 86 ? -6.855 -6.067 -5.307 1.00 94.38 86 ILE A C 1
ATOM 724 O O . ILE A 1 86 ? -5.834 -6.753 -5.296 1.00 94.38 86 ILE A O 1
ATOM 728 N N . ASP A 1 87 ? -7.835 -6.230 -6.182 1.00 93.62 87 ASP A N 1
ATOM 729 C CA . ASP A 1 87 ? -7.821 -7.167 -7.293 1.00 93.62 87 ASP A CA 1
ATOM 730 C C . ASP A 1 87 ? -7.960 -6.402 -8.608 1.00 93.62 87 ASP A C 1
ATOM 732 O O . ASP A 1 87 ? -9.064 -6.034 -9.020 1.00 93.62 87 ASP A O 1
ATOM 736 N N . LYS A 1 88 ? -6.824 -6.165 -9.267 1.00 91.19 88 LYS A N 1
ATOM 737 C CA . LYS A 1 88 ? -6.759 -5.409 -10.521 1.00 91.19 88 LYS A CA 1
ATOM 738 C C . LYS A 1 88 ? -7.452 -6.102 -11.678 1.00 91.19 88 LYS A C 1
ATOM 740 O O . LYS A 1 88 ? -7.945 -5.426 -12.572 1.00 91.19 88 LYS A O 1
ATOM 745 N N . VAL A 1 89 ? -7.499 -7.433 -11.665 1.00 89.81 89 VAL A N 1
ATOM 746 C CA . VAL A 1 89 ? -8.085 -8.223 -12.758 1.00 89.81 89 VAL A CA 1
ATOM 747 C C . VAL A 1 89 ? -9.580 -7.930 -12.892 1.00 89.81 89 VAL A C 1
ATOM 749 O O . VAL A 1 89 ? -10.144 -7.994 -13.979 1.00 89.81 89 VAL A O 1
ATOM 752 N N . SER A 1 90 ? -10.218 -7.568 -11.781 1.00 88.06 90 SER A N 1
ATOM 753 C CA . SER A 1 90 ? -11.636 -7.217 -11.727 1.00 88.06 90 SER A CA 1
ATOM 754 C C . SER A 1 90 ? -11.942 -5.741 -12.032 1.00 88.06 90 SER A C 1
ATOM 756 O O . SER A 1 90 ? -13.106 -5.342 -11.981 1.00 88.06 90 SER A O 1
ATOM 758 N N . MET A 1 91 ? -10.926 -4.923 -12.333 1.00 88.31 91 MET A N 1
ATOM 759 C CA . MET A 1 91 ? -11.071 -3.481 -12.546 1.00 88.31 91 MET A CA 1
ATOM 760 C C . MET A 1 91 ? -11.139 -3.111 -14.024 1.00 88.31 91 MET A C 1
ATOM 762 O O . MET A 1 91 ? -10.459 -3.694 -14.862 1.00 88.31 91 MET A O 1
ATOM 766 N N . ASN A 1 92 ? -11.906 -2.062 -14.328 1.00 87.44 92 ASN A N 1
ATOM 767 C CA . ASN A 1 92 ? -11.934 -1.475 -15.670 1.00 87.44 92 ASN A CA 1
ATOM 768 C C . ASN A 1 92 ? -10.625 -0.746 -16.012 1.00 87.44 92 ASN A C 1
ATOM 770 O O . ASN A 1 92 ? -10.197 -0.766 -17.162 1.00 87.44 92 ASN A O 1
ATOM 774 N N . GLU A 1 93 ? -9.998 -0.104 -15.022 1.00 86.94 93 GLU A N 1
ATOM 775 C CA . GLU A 1 93 ? -8.755 0.655 -15.184 1.00 86.94 93 GLU A CA 1
ATOM 776 C C . GLU A 1 93 ? -7.725 0.200 -14.132 1.00 86.94 93 GLU A C 1
ATOM 778 O O . GLU A 1 93 ? -7.634 0.783 -13.050 1.00 86.94 93 GLU 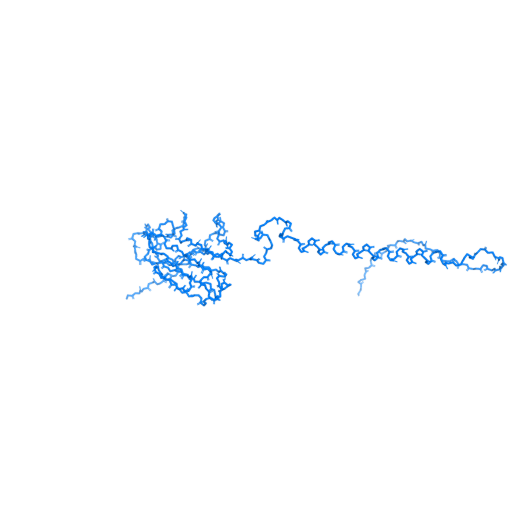A O 1
ATOM 783 N N . PRO A 1 94 ? -6.960 -0.873 -14.407 1.00 85.19 94 PRO A N 1
ATOM 784 C CA . PRO A 1 94 ? -6.041 -1.465 -13.431 1.00 85.19 94 PRO A CA 1
ATOM 785 C C . PRO A 1 94 ? -4.861 -0.548 -13.073 1.00 85.19 94 PRO A C 1
ATOM 787 O O . PRO A 1 94 ? -4.298 -0.675 -11.987 1.00 85.19 94 PRO A O 1
ATOM 790 N N . GLU A 1 95 ? -4.501 0.396 -13.947 1.00 82.62 95 GLU A N 1
ATOM 791 C CA . GLU A 1 95 ? -3.437 1.382 -13.702 1.00 82.62 95 GLU A CA 1
ATOM 792 C C . GLU A 1 95 ? -3.848 2.456 -12.680 1.00 82.62 95 GLU A C 1
ATOM 794 O O . GLU A 1 95 ? -2.996 3.017 -11.992 1.00 82.62 95 GLU A O 1
ATOM 799 N N . ALA A 1 96 ? -5.153 2.694 -12.484 1.00 84.62 96 ALA A N 1
ATOM 800 C CA . ALA A 1 96 ? -5.656 3.652 -11.493 1.00 84.62 96 ALA A CA 1
ATOM 801 C C . ALA A 1 96 ? -5.392 3.220 -10.034 1.00 84.62 96 ALA A C 1
ATOM 803 O O . ALA A 1 96 ? -5.610 4.000 -9.101 1.00 84.62 96 ALA A O 1
ATOM 804 N N . VAL A 1 97 ? -4.927 1.981 -9.836 1.00 88.75 97 VAL A N 1
ATOM 805 C CA . VAL A 1 97 ? -4.525 1.429 -8.538 1.00 88.75 97 VAL A CA 1
ATOM 806 C C . VAL A 1 97 ? -3.213 2.024 -8.042 1.00 88.75 97 VAL A C 1
ATOM 808 O O . VAL A 1 97 ? -3.003 2.041 -6.830 1.00 88.75 97 VAL A O 1
ATOM 811 N N . ASP A 1 98 ? -2.349 2.533 -8.915 1.00 90.38 98 ASP A N 1
ATOM 812 C CA . ASP A 1 98 ? -1.044 3.040 -8.501 1.00 90.38 98 ASP A CA 1
ATOM 813 C C . ASP A 1 98 ? -1.159 4.369 -7.741 1.00 90.38 98 ASP A C 1
ATOM 815 O O . ASP A 1 98 ? -1.886 5.294 -8.115 1.00 90.38 98 ASP A O 1
ATOM 819 N N . GLY A 1 99 ? -0.421 4.474 -6.635 1.00 90.19 99 GLY A N 1
ATOM 820 C CA . GLY A 1 99 ? -0.348 5.682 -5.825 1.00 90.19 99 GLY A CA 1
ATOM 821 C C . GLY A 1 99 ? -0.345 5.430 -4.322 1.00 90.19 99 GLY A C 1
ATOM 822 O O . GLY A 1 99 ? -0.012 4.352 -3.834 1.00 90.19 99 GLY A O 1
ATOM 823 N N . ILE A 1 100 ? -0.682 6.477 -3.568 1.00 90.81 100 ILE A N 1
ATOM 824 C CA . ILE A 1 100 ? -0.634 6.465 -2.103 1.00 90.81 100 ILE A CA 1
ATOM 825 C C . ILE A 1 100 ? -2.013 6.115 -1.544 1.00 90.81 100 ILE A C 1
ATOM 827 O O . ILE A 1 100 ? -2.981 6.840 -1.765 1.00 90.81 100 ILE A O 1
ATOM 831 N N . TYR A 1 101 ? -2.064 5.037 -0.773 1.00 93.00 101 TYR A N 1
ATOM 832 C CA . TYR A 1 101 ? -3.198 4.610 0.033 1.00 93.00 101 TYR A CA 1
ATOM 833 C C . TYR A 1 101 ? -2.978 5.027 1.477 1.00 93.00 101 TYR A C 1
ATOM 835 O O . TYR A 1 101 ? -1.855 4.988 1.983 1.00 93.00 101 TYR A O 1
ATOM 843 N N . VAL A 1 102 ? -4.051 5.391 2.170 1.00 93.00 102 VAL A N 1
ATOM 844 C CA . VAL A 1 102 ? -3.969 5.781 3.579 1.00 93.00 102 VAL A CA 1
ATOM 845 C C . VAL A 1 102 ? -5.023 5.039 4.384 1.00 93.00 102 VAL A C 1
ATOM 847 O O . VAL A 1 102 ? -6.213 5.172 4.111 1.00 93.00 102 VAL A O 1
ATOM 850 N N . CYS A 1 103 ? -4.603 4.292 5.400 1.00 92.56 103 CYS A N 1
ATOM 851 C CA . CYS A 1 103 ? -5.505 3.811 6.432 1.00 92.56 103 CYS A CA 1
ATOM 852 C C . CYS A 1 103 ? -5.633 4.873 7.526 1.00 92.56 103 CYS A C 1
ATOM 854 O O . CYS A 1 103 ? -4.679 5.157 8.248 1.00 92.56 103 CYS A O 1
ATOM 856 N N . ALA A 1 104 ? -6.814 5.466 7.641 1.00 92.56 104 ALA A N 1
ATOM 857 C CA . ALA A 1 104 ? -7.162 6.425 8.674 1.00 92.56 104 ALA A CA 1
ATOM 858 C C . ALA A 1 104 ? -7.892 5.712 9.820 1.00 92.56 104 ALA A C 1
ATOM 860 O O . ALA A 1 104 ? -8.937 5.095 9.601 1.00 92.56 104 ALA A O 1
ATOM 861 N N . ALA A 1 105 ? -7.372 5.820 11.038 1.00 91.94 105 ALA A N 1
ATOM 862 C CA . ALA A 1 105 ? -7.964 5.250 12.242 1.00 91.94 105 ALA A CA 1
ATOM 863 C C . ALA A 1 105 ? -8.273 6.357 13.258 1.00 91.94 105 ALA A C 1
ATOM 865 O O . ALA A 1 105 ? -7.398 7.142 13.610 1.00 91.94 105 ALA A O 1
ATOM 866 N N . LEU A 1 106 ? -9.515 6.419 13.733 1.00 90.94 106 LEU A N 1
ATOM 867 C CA . LEU A 1 106 ? -9.931 7.299 14.821 1.00 90.94 106 LEU A CA 1
ATOM 868 C C . LEU A 1 106 ? -9.724 6.571 16.148 1.00 90.94 106 LEU A C 1
ATOM 870 O O . LEU A 1 106 ? -10.346 5.532 16.377 1.00 90.94 106 LEU A O 1
ATOM 874 N N . ALA A 1 107 ? -8.889 7.122 17.020 1.00 90.44 107 ALA A N 1
ATOM 875 C CA . ALA A 1 107 ? -8.617 6.564 18.340 1.00 90.44 107 ALA A CA 1
ATOM 876 C C . ALA A 1 107 ? -8.461 7.677 19.385 1.00 90.44 107 ALA A C 1
ATOM 878 O O . ALA A 1 107 ? -8.484 8.864 19.058 1.00 90.44 107 ALA A O 1
ATOM 879 N N . VAL A 1 108 ? -8.359 7.295 20.657 1.00 87.38 108 VAL A N 1
ATOM 880 C CA . VAL A 1 108 ? -8.134 8.240 21.761 1.00 87.38 108 VAL A CA 1
ATOM 881 C C . VAL A 1 108 ? -6.726 8.821 21.642 1.00 87.38 108 VAL A C 1
ATOM 883 O O . VAL A 1 108 ? -5.769 8.061 21.550 1.00 87.38 108 VAL A O 1
ATOM 886 N N . ALA A 1 109 ? -6.598 10.149 21.682 1.00 81.50 109 ALA A N 1
ATOM 887 C CA . ALA A 1 109 ? -5.325 10.841 21.466 1.00 81.50 109 ALA A CA 1
ATOM 888 C C . ALA A 1 109 ? -4.256 10.470 22.515 1.00 81.50 109 ALA A C 1
ATOM 890 O O . ALA A 1 109 ? -3.073 10.328 22.206 1.00 81.50 109 ALA A O 1
ATOM 891 N N . TYR A 1 110 ? -4.692 10.278 23.763 1.00 78.00 110 TYR A N 1
ATOM 892 C CA . TYR A 1 110 ? -3.837 9.925 24.891 1.00 78.00 110 TYR A CA 1
ATOM 893 C C . TYR A 1 110 ? -4.423 8.719 25.634 1.00 78.00 110 TYR A C 1
ATOM 895 O O . TYR A 1 110 ? -5.210 8.903 26.563 1.00 78.00 110 TYR A O 1
ATOM 903 N N . PRO A 1 111 ? -4.040 7.480 25.278 1.00 68.75 111 PRO A N 1
ATOM 904 C CA . PRO A 1 111 ? -4.610 6.277 25.893 1.00 68.75 111 PRO A CA 1
ATOM 905 C C . PRO A 1 111 ? -4.324 6.160 27.402 1.00 68.75 111 PRO A C 1
ATOM 907 O O . PRO A 1 111 ? -5.013 5.425 28.100 1.00 68.75 111 PRO A O 1
ATOM 910 N N . ASN A 1 112 ? -3.332 6.901 27.912 1.00 70.94 112 ASN A N 1
ATOM 911 C CA . ASN A 1 112 ? -2.906 6.879 29.315 1.00 70.94 112 ASN A CA 1
ATOM 912 C C . ASN A 1 112 ? -3.376 8.099 30.136 1.00 70.94 112 ASN A C 1
ATOM 914 O O . ASN A 1 112 ? -3.050 8.193 31.321 1.00 70.94 112 ASN A O 1
ATOM 918 N N . ALA A 1 113 ? -4.083 9.063 29.536 1.00 68.50 113 ALA A N 1
ATOM 919 C CA . ALA A 1 113 ? -4.556 10.248 30.252 1.00 68.50 113 ALA A CA 1
ATOM 920 C C . ALA A 1 113 ? -5.889 9.965 30.964 1.00 68.50 113 ALA A C 1
ATOM 922 O O . ALA A 1 113 ? -6.739 9.254 30.445 1.00 68.50 113 ALA A O 1
ATOM 923 N N . ARG A 1 114 ? -6.099 10.544 32.156 1.00 56.16 114 ARG A N 1
ATOM 924 C CA . ARG A 1 114 ? -7.353 10.377 32.926 1.00 56.16 114 ARG A CA 1
ATOM 925 C C . ARG A 1 114 ? -8.589 10.981 32.240 1.00 56.16 114 ARG A C 1
ATOM 927 O O . ARG A 1 114 ? -9.697 10.596 32.599 1.00 56.16 114 ARG A O 1
ATOM 934 N N . ASP A 1 115 ? -8.404 11.883 31.275 1.00 59.81 115 ASP A N 1
ATOM 935 C CA . ASP A 1 115 ? -9.478 12.465 30.463 1.00 59.81 115 ASP A CA 1
ATOM 936 C C . ASP A 1 115 ? -9.579 11.747 29.107 1.00 59.81 115 ASP A C 1
ATOM 938 O O . ASP A 1 115 ? -8.974 12.135 28.109 1.00 59.81 115 ASP A O 1
ATOM 942 N N . ASN A 1 116 ? -10.395 10.692 29.067 1.00 63.56 116 ASN A N 1
ATOM 943 C CA . ASN A 1 116 ? -10.645 9.840 27.893 1.00 63.56 116 ASN A CA 1
ATOM 944 C C . ASN A 1 116 ? -11.543 10.494 26.814 1.00 63.56 116 ASN A C 1
ATOM 946 O O . ASN A 1 116 ? -12.226 9.796 26.068 1.00 63.56 116 ASN A O 1
ATOM 950 N N . GLY A 1 117 ? -11.606 11.827 26.753 1.00 70.00 117 GLY A N 1
ATOM 951 C CA . GLY A 1 117 ? -12.570 12.559 25.918 1.00 70.00 117 GLY A CA 1
ATOM 952 C C . GLY A 1 117 ? -12.033 13.076 24.582 1.00 70.00 117 GLY A C 1
ATOM 953 O O . GLY A 1 117 ? -12.813 13.594 23.784 1.00 70.00 117 GLY A O 1
ATOM 954 N N . ILE A 1 118 ? -10.723 12.982 24.336 1.00 81.50 118 ILE A N 1
ATOM 955 C CA . ILE A 1 118 ? -10.088 13.558 23.144 1.00 81.50 118 ILE A CA 1
ATOM 956 C C . ILE A 1 118 ? -9.778 12.446 22.146 1.00 81.50 118 ILE A C 1
ATOM 958 O O . ILE A 1 118 ? -9.023 11.519 22.444 1.00 81.50 118 ILE A O 1
ATOM 962 N N . TYR A 1 119 ? -10.342 12.567 20.948 1.00 85.44 119 TYR A N 1
ATOM 963 C CA . TYR A 1 119 ? -10.106 11.656 19.834 1.00 85.44 119 TYR A CA 1
ATOM 964 C C . TYR A 1 119 ? -9.302 12.353 18.743 1.00 85.44 119 TYR A C 1
ATOM 966 O O . TYR A 1 119 ? -9.539 13.525 18.446 1.00 85.44 119 TYR A O 1
ATOM 974 N N . SER A 1 120 ? -8.394 11.616 18.115 1.00 87.38 120 SER A N 1
ATOM 975 C CA . SER A 1 120 ? -7.618 12.089 16.974 1.00 87.38 120 SER A CA 1
ATOM 976 C C . SER A 1 120 ? -7.577 11.043 15.862 1.00 87.38 120 SER A C 1
ATOM 978 O O . SER A 1 120 ? -7.770 9.841 16.074 1.00 87.38 120 SER A O 1
ATOM 980 N N . TRP A 1 121 ? -7.399 11.536 14.636 1.00 88.31 121 TRP A N 1
ATOM 981 C CA . TRP A 1 121 ? -7.206 10.699 13.460 1.00 88.31 121 TRP A CA 1
ATOM 982 C C . TRP A 1 121 ? -5.725 10.388 13.289 1.00 88.31 121 TRP A C 1
ATOM 984 O O . TRP A 1 121 ? -4.897 11.294 13.220 1.00 88.31 121 TRP A O 1
ATOM 994 N N . TYR A 1 122 ? -5.424 9.106 13.153 1.00 88.44 122 TYR A N 1
ATOM 995 C CA . TYR A 1 122 ? -4.099 8.578 12.865 1.00 88.44 122 TYR A CA 1
ATOM 996 C C . TYR A 1 122 ? -4.071 8.017 11.447 1.00 88.44 122 TYR A C 1
ATOM 998 O O . TYR A 1 122 ? -5.073 7.475 10.980 1.00 88.44 122 TYR A O 1
ATOM 1006 N N . TYR A 1 123 ? -2.933 8.125 10.760 1.00 89.69 123 TYR A N 1
ATOM 1007 C CA . TYR A 1 123 ? -2.839 7.836 9.327 1.00 89.69 123 TYR A CA 1
ATOM 1008 C C . TYR A 1 123 ? -1.659 6.925 8.994 1.00 89.69 123 TYR A C 1
ATOM 1010 O O . TYR A 1 123 ? -0.522 7.376 8.980 1.00 89.69 123 TYR A O 1
ATOM 1018 N N . LEU A 1 124 ? -1.916 5.675 8.622 1.00 89.44 124 LEU A N 1
ATOM 1019 C CA . LEU A 1 124 ? -0.894 4.764 8.107 1.00 89.44 124 LEU A CA 1
ATOM 1020 C C . LEU A 1 124 ? -0.881 4.814 6.576 1.00 89.44 124 LEU A C 1
ATOM 1022 O O . LEU A 1 124 ? -1.917 4.608 5.948 1.00 89.44 124 LEU A O 1
ATOM 1026 N N . ARG A 1 125 ? 0.269 5.103 5.964 1.00 90.12 125 ARG A N 1
ATOM 1027 C CA . ARG A 1 125 ? 0.392 5.320 4.512 1.00 90.12 125 ARG A CA 1
ATOM 1028 C C . ARG A 1 125 ? 1.073 4.127 3.832 1.00 90.12 125 ARG A C 1
ATOM 1030 O O . ARG A 1 125 ? 2.039 3.591 4.361 1.00 90.12 125 ARG A O 1
ATOM 1037 N N . TRP A 1 126 ? 0.600 3.776 2.639 1.00 90.38 126 TRP A N 1
ATOM 1038 C CA . TRP A 1 126 ? 1.164 2.748 1.761 1.00 90.38 126 TRP A CA 1
ATOM 1039 C C . TRP A 1 126 ? 1.314 3.305 0.348 1.00 90.38 126 TRP A C 1
ATOM 1041 O O . TRP A 1 126 ? 0.419 3.977 -0.153 1.00 90.38 126 TRP A O 1
ATOM 1051 N N . GLY A 1 127 ? 2.432 3.034 -0.306 1.00 89.75 127 GLY A N 1
ATOM 1052 C CA . GLY A 1 127 ? 2.710 3.415 -1.680 1.00 89.75 127 GLY A CA 1
ATOM 1053 C C . GLY A 1 127 ? 2.670 2.206 -2.597 1.00 89.75 127 GLY A C 1
ATOM 1054 O O . GLY A 1 127 ? 3.584 1.396 -2.571 1.00 89.75 127 GLY A O 1
ATOM 1055 N N . VAL A 1 128 ? 1.645 2.087 -3.429 1.00 90.00 128 VAL A N 1
ATOM 1056 C CA . VAL A 1 128 ? 1.522 1.000 -4.404 1.00 90.00 128 VAL A CA 1
ATOM 1057 C C . VAL A 1 128 ? 2.038 1.469 -5.754 1.00 90.00 128 VAL A C 1
ATOM 1059 O O . VAL A 1 128 ? 1.640 2.535 -6.220 1.00 90.00 128 VAL A O 1
ATOM 1062 N N . GLY A 1 129 ? 2.938 0.699 -6.369 1.00 85.25 129 GLY A N 1
ATOM 1063 C CA . GLY A 1 129 ? 3.464 1.017 -7.701 1.00 85.25 129 GLY A CA 1
ATOM 1064 C C . GLY A 1 129 ? 4.251 2.323 -7.767 1.00 85.25 129 GLY A C 1
ATOM 1065 O O . GLY A 1 129 ? 4.532 2.832 -8.852 1.00 85.25 129 GLY A O 1
ATOM 1066 N N . LEU A 1 130 ? 4.629 2.881 -6.611 1.00 80.94 130 LEU A N 1
ATOM 1067 C CA . LEU A 1 130 ? 5.469 4.066 -6.579 1.00 80.94 130 LEU A CA 1
ATOM 1068 C C . LEU A 1 130 ? 6.826 3.719 -7.182 1.00 80.94 130 LEU A C 1
ATOM 1070 O O . LEU A 1 130 ? 7.435 2.708 -6.834 1.00 80.94 130 LEU A O 1
ATOM 1074 N N . TYR A 1 131 ? 7.304 4.597 -8.061 1.00 74.50 131 TYR A N 1
ATOM 1075 C CA . TYR A 1 131 ? 8.592 4.452 -8.732 1.00 74.50 131 TYR A CA 1
ATOM 1076 C C . TYR A 1 131 ? 8.699 3.213 -9.635 1.00 74.50 131 TYR A C 1
ATOM 1078 O O . TYR A 1 131 ? 9.804 2.728 -9.869 1.00 74.50 131 TYR A O 1
ATOM 1086 N N . SER A 1 132 ? 7.587 2.726 -10.192 1.00 69.06 132 SER A N 1
ATOM 1087 C CA . SER A 1 132 ? 7.588 1.703 -11.254 1.00 69.06 132 SER A CA 1
ATOM 1088 C C . SER A 1 132 ? 8.429 2.107 -12.478 1.00 69.06 132 SER A C 1
ATOM 1090 O O . SER A 1 132 ? 8.930 1.272 -13.224 1.00 69.06 132 SER A O 1
ATOM 1092 N N . ASN A 1 133 ? 8.654 3.408 -12.663 1.00 69.12 133 ASN A N 1
ATOM 1093 C CA . ASN A 1 133 ? 9.549 3.962 -13.673 1.00 69.12 133 ASN A CA 1
ATOM 1094 C C . ASN A 1 133 ? 11.042 3.915 -13.288 1.00 69.12 133 ASN A C 1
ATOM 1096 O O . ASN A 1 133 ? 11.888 4.230 -14.124 1.00 69.12 133 ASN A O 1
ATOM 1100 N N . VAL A 1 134 ? 11.389 3.572 -12.043 1.00 70.69 134 VAL A N 1
ATOM 1101 C CA . VAL A 1 134 ? 12.774 3.504 -11.562 1.00 70.69 134 VAL A CA 1
ATOM 1102 C C . VAL A 1 134 ? 13.290 2.070 -11.709 1.00 70.69 134 VAL A C 1
ATOM 1104 O O . VAL A 1 134 ? 12.855 1.182 -10.976 1.00 70.69 134 VAL A O 1
ATOM 1107 N N . PRO A 1 135 ? 14.294 1.825 -12.573 1.00 63.97 135 PRO A N 1
ATOM 1108 C CA . PRO A 1 135 ? 14.769 0.473 -12.869 1.00 63.97 135 PRO A CA 1
ATOM 1109 C C . PRO A 1 135 ? 15.243 -0.328 -11.654 1.00 63.97 135 PRO A C 1
ATOM 1111 O O . PRO A 1 135 ? 15.171 -1.553 -11.655 1.00 63.97 135 PRO A O 1
ATOM 1114 N N . ALA A 1 136 ? 15.721 0.347 -10.604 1.00 63.09 136 ALA A N 1
ATOM 1115 C CA . ALA A 1 136 ? 16.149 -0.301 -9.367 1.00 63.09 136 ALA A CA 1
ATOM 1116 C C . ALA A 1 136 ? 14.996 -1.035 -8.654 1.00 63.09 136 ALA A C 1
ATOM 1118 O O . ALA A 1 136 ? 15.239 -2.080 -8.045 1.00 63.09 136 ALA A O 1
ATOM 1119 N N . MET A 1 137 ? 13.767 -0.521 -8.778 1.00 63.25 137 MET A N 1
ATOM 1120 C CA . MET A 1 137 ? 12.567 -1.055 -8.131 1.00 63.25 137 MET A CA 1
ATOM 1121 C C . MET A 1 137 ? 11.910 -2.187 -8.932 1.00 63.25 137 MET A C 1
ATOM 1123 O O . MET A 1 137 ? 11.173 -2.982 -8.361 1.00 63.25 137 MET A O 1
ATOM 1127 N N . ASN A 1 138 ? 12.206 -2.299 -10.231 1.00 66.44 138 ASN A N 1
ATOM 1128 C CA . ASN A 1 138 ? 11.661 -3.362 -11.075 1.00 66.44 138 ASN A CA 1
ATOM 1129 C C . ASN A 1 138 ? 12.152 -4.731 -10.604 1.00 66.44 138 ASN A C 1
ATOM 1131 O O . ASN A 1 138 ? 13.326 -4.895 -10.257 1.00 66.44 138 ASN A O 1
ATOM 1135 N N . SER A 1 139 ? 11.278 -5.730 -10.619 1.00 62.41 139 SER A N 1
ATOM 1136 C CA . SER A 1 139 ? 11.649 -7.119 -10.374 1.00 62.41 139 SER A CA 1
ATOM 1137 C C . SER A 1 139 ? 12.551 -7.653 -11.503 1.00 62.41 139 SER A C 1
ATOM 1139 O O . SER A 1 139 ? 12.459 -7.241 -12.660 1.00 62.41 139 SER A O 1
ATOM 1141 N N . GLY A 1 140 ? 13.495 -8.536 -11.161 1.00 66.75 140 GLY A N 1
ATOM 1142 C CA . GLY A 1 140 ? 14.406 -9.167 -12.127 1.00 66.75 140 GLY A CA 1
ATOM 1143 C C . GLY A 1 140 ? 15.896 -8.949 -11.859 1.00 66.75 140 GLY A C 1
ATOM 1144 O O . GLY A 1 140 ? 16.309 -8.333 -10.874 1.00 66.75 140 GLY A O 1
ATOM 1145 N N . SER A 1 141 ? 16.728 -9.503 -12.743 1.00 72.94 141 SER A N 1
ATOM 1146 C CA . SER A 1 141 ? 18.190 -9.402 -12.637 1.00 72.94 141 SER A CA 1
ATOM 1147 C C . SER A 1 141 ? 18.695 -8.009 -13.033 1.00 72.94 141 SER A C 1
ATOM 1149 O O . SER A 1 141 ? 18.051 -7.296 -13.802 1.00 72.94 141 SER A O 1
ATOM 1151 N N . ILE A 1 142 ? 19.891 -7.629 -12.565 1.00 71.62 142 ILE A N 1
ATOM 1152 C CA . ILE A 1 142 ? 20.548 -6.353 -12.920 1.00 71.62 142 ILE A CA 1
ATOM 1153 C C . ILE A 1 142 ? 20.587 -6.153 -14.447 1.00 71.62 142 ILE A C 1
ATOM 1155 O O . ILE A 1 142 ? 20.352 -5.049 -14.933 1.00 71.62 142 ILE A O 1
ATOM 1159 N N . GLY A 1 143 ? 20.809 -7.228 -15.211 1.00 66.81 143 GLY A N 1
ATOM 1160 C CA . GLY A 1 143 ? 20.823 -7.181 -16.674 1.00 66.81 143 GLY A CA 1
ATOM 1161 C C . GLY A 1 143 ? 19.479 -6.781 -17.289 1.00 66.81 143 GLY A C 1
ATOM 1162 O O . GLY A 1 143 ? 19.465 -6.011 -18.241 1.00 66.81 143 GLY A O 1
ATOM 1163 N N . GLN A 1 144 ? 18.356 -7.239 -16.728 1.00 68.94 144 GLN A N 1
ATOM 1164 C CA . GLN A 1 144 ? 17.016 -6.856 -17.191 1.00 68.94 144 GLN A CA 1
ATOM 1165 C C . GLN A 1 144 ? 16.675 -5.417 -16.800 1.00 68.94 144 GLN A C 1
ATOM 1167 O O . GLN A 1 144 ? 16.149 -4.669 -17.620 1.00 68.94 144 GLN A O 1
ATOM 1172 N N . LYS A 1 145 ? 17.038 -5.008 -15.578 1.00 71.56 145 LYS A N 1
ATOM 1173 C CA . LYS A 1 145 ? 16.786 -3.652 -15.068 1.00 71.56 145 LYS A CA 1
ATOM 1174 C C . LYS A 1 145 ? 17.484 -2.583 -15.915 1.00 71.56 145 LYS A C 1
ATOM 1176 O O . LYS A 1 145 ? 16.889 -1.563 -16.238 1.00 71.56 145 LYS A O 1
ATOM 1181 N N . TYR A 1 146 ? 18.732 -2.823 -16.314 1.00 74.38 146 TYR A N 1
ATOM 1182 C CA . TYR A 1 146 ? 19.566 -1.823 -16.992 1.00 74.38 146 TYR A CA 1
ATOM 1183 C C . TYR A 1 146 ? 19.827 -2.124 -18.472 1.00 74.38 146 TYR A C 1
ATOM 1185 O O . TYR A 1 146 ? 20.704 -1.498 -19.069 1.00 74.38 146 TYR A O 1
ATOM 1193 N N . TYR A 1 147 ? 19.074 -3.048 -19.079 1.00 78.62 147 TYR A N 1
ATOM 1194 C CA . TYR A 1 147 ? 19.287 -3.491 -20.461 1.00 78.62 147 TYR A CA 1
ATOM 1195 C C . TYR A 1 147 ? 19.411 -2.318 -21.443 1.00 78.62 147 TYR A C 1
ATOM 1197 O O . TYR A 1 147 ? 20.384 -2.243 -22.186 1.00 78.62 147 TYR A O 1
ATOM 1205 N N . TRP A 1 148 ? 18.483 -1.358 -21.379 1.00 72.88 148 TRP A N 1
ATOM 1206 C CA . TRP A 1 148 ? 18.492 -0.172 -22.241 1.00 72.88 148 TRP A CA 1
ATOM 1207 C C . TRP A 1 148 ? 19.724 0.711 -22.040 1.00 72.88 148 TRP A C 1
ATOM 1209 O O . TRP A 1 148 ? 20.329 1.160 -23.008 1.00 72.88 148 TRP A O 1
ATOM 1219 N N . CYS A 1 149 ? 20.147 0.934 -20.796 1.00 77.31 149 CYS A N 1
ATOM 1220 C CA . CYS A 1 149 ? 21.355 1.713 -20.525 1.00 77.31 149 CYS A CA 1
ATOM 1221 C C . CYS A 1 149 ? 22.596 1.027 -21.114 1.00 77.31 149 CYS A C 1
ATOM 1223 O O . CYS A 1 149 ? 23.425 1.682 -21.745 1.00 77.31 149 CYS A O 1
ATOM 1225 N N . PHE A 1 150 ? 22.699 -0.297 -20.965 1.00 77.94 150 PHE A N 1
ATOM 1226 C CA . PHE A 1 150 ? 23.813 -1.064 -21.518 1.00 77.94 150 PHE A CA 1
ATOM 1227 C C . PHE A 1 150 ? 23.804 -1.105 -23.052 1.00 77.94 150 PHE A C 1
ATOM 1229 O O . PHE A 1 150 ? 24.868 -0.964 -23.659 1.00 77.94 150 PHE A O 1
ATOM 1236 N N . THR A 1 151 ? 22.640 -1.235 -23.700 1.00 80.69 151 THR A N 1
ATOM 1237 C CA . THR A 1 151 ? 22.554 -1.214 -25.170 1.00 80.69 151 THR A CA 1
ATOM 1238 C C . THR A 1 151 ? 22.920 0.152 -25.743 1.00 80.69 151 THR A C 1
ATOM 1240 O O . THR A 1 151 ? 23.694 0.207 -26.697 1.00 80.69 151 THR A O 1
ATOM 1243 N N . TYR A 1 152 ? 22.466 1.258 -25.143 1.00 85.50 152 TYR A N 1
ATOM 1244 C CA . TYR A 1 152 ? 22.859 2.600 -25.587 1.00 85.50 152 TYR A CA 1
ATOM 1245 C C . TYR A 1 152 ? 24.363 2.849 -25.452 1.00 85.50 152 TYR A C 1
ATOM 1247 O O . TYR A 1 152 ? 24.977 3.392 -26.374 1.00 85.50 152 TYR A O 1
ATOM 1255 N N . CYS A 1 153 ? 24.982 2.415 -24.350 1.00 86.62 153 CYS A N 1
ATOM 1256 C CA . CYS A 1 153 ? 26.435 2.493 -24.192 1.00 86.62 153 CYS A CA 1
ATOM 1257 C C . CYS A 1 153 ? 27.165 1.708 -25.287 1.00 86.62 153 CYS A C 1
ATOM 1259 O O . CYS A 1 153 ? 28.084 2.239 -25.909 1.00 86.62 153 CYS A O 1
ATOM 1261 N N . TRP A 1 154 ? 26.731 0.476 -25.568 1.00 88.81 154 TRP A N 1
ATOM 1262 C CA . TRP A 1 154 ? 27.347 -0.357 -26.600 1.00 88.81 154 TRP A CA 1
ATOM 1263 C C . TRP A 1 154 ? 27.233 0.262 -27.999 1.00 88.81 154 TRP A C 1
ATOM 1265 O O . TRP A 1 154 ? 28.224 0.340 -28.727 1.00 88.81 154 TRP A O 1
ATOM 1275 N N . VAL A 1 155 ? 26.046 0.762 -28.359 1.00 90.50 155 VAL A N 1
ATOM 1276 C CA . VAL A 1 155 ? 25.810 1.437 -29.646 1.00 90.50 155 VAL A CA 1
ATOM 1277 C C . VAL A 1 155 ? 26.674 2.694 -29.767 1.00 90.50 155 VAL A C 1
ATOM 1279 O O . VAL A 1 155 ? 27.300 2.902 -30.804 1.00 90.50 155 VAL A O 1
ATOM 1282 N N . SER A 1 156 ? 26.778 3.496 -28.704 1.00 91.06 156 SER A N 1
ATOM 1283 C CA . SER A 1 156 ? 27.622 4.697 -28.681 1.00 91.06 156 SER A CA 1
ATOM 1284 C C . SER A 1 156 ? 29.104 4.369 -28.905 1.00 91.06 156 SER A C 1
ATOM 1286 O O . SER A 1 156 ? 29.755 4.969 -29.764 1.00 91.06 156 SER A O 1
ATOM 1288 N N . CYS A 1 157 ? 29.629 3.352 -28.213 1.00 92.50 157 CYS A N 1
ATOM 1289 C CA . CYS A 1 157 ? 31.001 2.886 -28.417 1.00 92.50 157 CYS A CA 1
ATOM 1290 C C . CYS A 1 157 ? 31.236 2.396 -29.852 1.00 92.50 157 CYS A C 1
ATOM 1292 O O . CYS A 1 157 ? 32.271 2.706 -30.442 1.00 92.50 157 CYS A O 1
ATOM 1294 N N . PHE A 1 158 ? 30.280 1.671 -30.438 1.00 93.62 158 PHE A N 1
ATOM 1295 C CA . PHE A 1 158 ? 30.403 1.178 -31.808 1.00 93.62 158 PHE A CA 1
ATOM 1296 C C . PHE A 1 158 ? 30.450 2.323 -32.828 1.00 93.62 158 PHE A C 1
ATOM 1298 O O . PHE A 1 158 ? 31.320 2.340 -33.697 1.00 93.62 158 PHE A O 1
ATOM 1305 N N . VAL A 1 159 ? 29.575 3.322 -32.685 1.00 93.56 159 VAL A N 1
ATOM 1306 C CA . VAL A 1 159 ? 29.576 4.517 -33.544 1.00 93.56 159 VAL A CA 1
ATOM 1307 C C . VAL A 1 159 ? 30.908 5.264 -33.437 1.00 93.56 159 VAL A C 1
ATOM 1309 O O . VAL A 1 159 ? 31.487 5.631 -34.460 1.00 93.56 159 VAL A O 1
ATOM 1312 N N . ALA A 1 160 ? 31.443 5.430 -32.224 1.00 93.62 160 ALA A N 1
ATOM 1313 C CA . ALA A 1 160 ? 32.742 6.066 -32.020 1.00 93.62 160 ALA A CA 1
ATOM 1314 C C . ALA A 1 160 ? 33.884 5.301 -32.716 1.00 93.62 160 ALA A C 1
ATOM 1316 O O . ALA A 1 160 ? 34.709 5.917 -33.392 1.00 93.62 160 ALA A O 1
ATOM 1317 N N . LEU A 1 161 ? 33.909 3.967 -32.618 1.00 94.31 161 LEU A N 1
ATOM 1318 C CA . LEU A 1 161 ? 34.910 3.139 -33.299 1.00 94.31 161 LEU A CA 1
ATOM 1319 C C . LEU A 1 161 ? 34.825 3.260 -34.825 1.00 94.31 161 LEU A C 1
ATOM 1321 O O . LEU A 1 161 ? 35.858 3.367 -35.486 1.00 94.31 161 LEU A O 1
ATOM 1325 N N . VAL A 1 162 ? 33.615 3.292 -35.389 1.00 94.06 162 VAL A N 1
ATOM 1326 C CA . VAL A 1 162 ? 33.413 3.470 -36.836 1.00 94.06 162 VAL A CA 1
ATOM 1327 C C . VAL A 1 162 ? 33.925 4.835 -37.297 1.00 94.06 162 VAL A C 1
ATOM 1329 O O . VAL A 1 162 ? 34.629 4.910 -38.302 1.00 94.06 162 VAL A O 1
ATOM 1332 N N . ILE A 1 163 ? 33.642 5.908 -36.552 1.00 92.75 163 ILE A N 1
ATOM 1333 C CA . ILE A 1 163 ? 34.142 7.253 -36.874 1.00 92.75 163 ILE A CA 1
ATOM 1334 C C . ILE A 1 163 ? 35.674 7.279 -36.856 1.00 92.75 163 ILE A C 1
ATOM 1336 O O . ILE A 1 163 ? 36.286 7.795 -37.790 1.00 92.75 163 ILE A O 1
ATOM 1340 N N . VAL A 1 164 ? 36.302 6.686 -35.836 1.00 93.44 164 VAL A N 1
ATOM 1341 C CA . VAL A 1 164 ? 37.769 6.609 -35.739 1.00 93.44 164 VAL A CA 1
ATOM 1342 C C . VAL A 1 164 ? 38.363 5.805 -36.898 1.00 93.44 164 VAL A C 1
ATOM 1344 O O . VAL A 1 164 ? 39.367 6.225 -37.471 1.00 93.44 164 VAL A O 1
ATOM 1347 N N . ALA A 1 165 ? 37.743 4.689 -37.286 1.00 91.19 165 ALA A N 1
ATOM 1348 C CA . ALA A 1 165 ? 38.193 3.876 -38.416 1.00 91.19 165 ALA A CA 1
ATOM 1349 C C . ALA A 1 165 ? 38.056 4.609 -39.763 1.00 91.19 165 ALA A C 1
ATOM 1351 O O . ALA A 1 165 ? 38.954 4.550 -40.600 1.00 91.19 165 ALA A O 1
ATOM 1352 N N . LEU A 1 166 ? 36.960 5.343 -39.976 1.00 90.25 16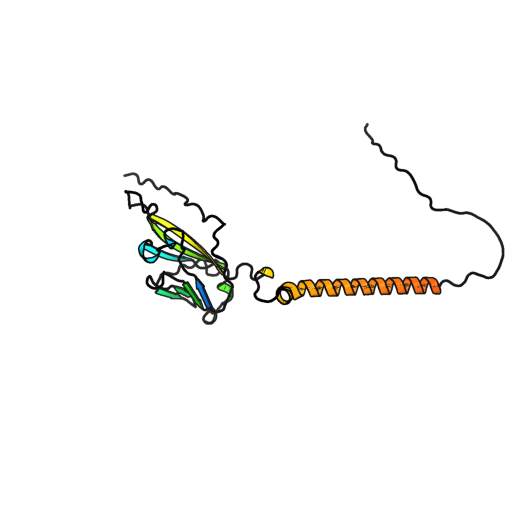6 LEU A N 1
ATOM 1353 C CA . LEU A 1 166 ? 36.778 6.173 -41.172 1.00 90.25 166 LEU A CA 1
ATOM 1354 C C . LEU A 1 166 ? 37.779 7.336 -41.206 1.00 90.25 166 LEU A C 1
ATOM 1356 O O . LEU A 1 166 ? 38.337 7.650 -42.261 1.00 90.25 166 LEU A O 1
ATOM 1360 N N . PHE A 1 167 ? 38.056 7.953 -40.057 1.00 88.44 167 PHE A N 1
ATOM 1361 C CA . PHE A 1 167 ? 39.061 9.006 -39.945 1.00 88.44 167 PHE A CA 1
ATOM 1362 C C . PHE A 1 167 ? 40.478 8.472 -40.205 1.00 88.44 167 PHE A C 1
ATOM 1364 O O . PHE A 1 167 ? 41.234 9.066 -40.969 1.00 88.44 167 PHE A O 1
ATOM 1371 N N . SER A 1 168 ? 40.842 7.314 -39.651 1.00 84.94 168 SER A N 1
ATOM 1372 C CA . SER A 1 168 ? 42.155 6.709 -39.902 1.00 84.94 168 SER A CA 1
ATOM 1373 C C . SER A 1 168 ? 42.318 6.278 -41.361 1.00 84.94 168 SER A C 1
ATOM 1375 O O . SER A 1 168 ? 43.367 6.528 -41.953 1.00 84.94 168 SER A O 1
ATOM 1377 N N . ALA A 1 169 ? 41.273 5.716 -41.978 1.00 83.88 169 ALA A N 1
ATOM 1378 C CA . ALA A 1 169 ? 41.280 5.362 -43.392 1.00 83.88 169 ALA A CA 1
ATOM 1379 C C . ALA A 1 169 ? 41.461 6.602 -44.279 1.00 83.88 169 ALA A C 1
ATOM 1381 O O . ALA A 1 169 ? 42.328 6.608 -45.151 1.00 83.88 169 ALA A O 1
ATOM 1382 N N . THR A 1 170 ? 40.703 7.675 -44.040 1.00 81.06 170 THR A N 1
ATOM 1383 C CA . THR A 1 170 ? 40.825 8.922 -44.818 1.00 81.06 170 THR A CA 1
ATOM 1384 C C . THR A 1 170 ? 42.197 9.581 -44.662 1.00 81.06 170 THR A C 1
ATOM 1386 O O . THR A 1 170 ? 42.768 10.017 -45.662 1.00 81.06 170 THR A O 1
ATOM 1389 N N . VAL A 1 171 ? 42.776 9.598 -43.456 1.00 80.38 171 VAL A N 1
ATOM 1390 C CA . VAL A 1 171 ? 44.147 10.091 -43.224 1.00 80.38 171 VAL A CA 1
ATOM 1391 C C . VAL A 1 171 ? 45.183 9.201 -43.920 1.00 80.38 171 VAL A C 1
ATOM 1393 O O . VAL A 1 171 ? 46.080 9.718 -44.582 1.00 80.38 171 VAL A O 1
ATOM 1396 N N . HIS A 1 172 ? 45.046 7.876 -43.844 1.00 75.88 172 HIS A N 1
ATOM 1397 C CA . HIS A 1 172 ? 45.964 6.935 -44.490 1.00 75.88 172 HIS A CA 1
ATOM 1398 C C . HIS A 1 172 ? 45.902 7.012 -46.027 1.00 75.88 172 HIS A C 1
ATOM 1400 O O . HIS A 1 172 ? 46.942 6.994 -46.686 1.00 75.88 172 HIS A O 1
ATOM 1406 N N . PHE A 1 173 ? 44.710 7.156 -46.617 1.00 72.19 173 PHE A N 1
ATOM 1407 C CA . PHE A 1 173 ? 44.563 7.373 -48.060 1.00 72.19 173 PHE A CA 1
ATOM 1408 C C . PHE A 1 173 ? 45.085 8.744 -48.503 1.00 72.19 173 PHE A C 1
ATOM 1410 O O . PHE A 1 173 ? 45.705 8.827 -49.558 1.00 72.19 173 PHE A O 1
ATOM 1417 N N . LYS A 1 174 ? 44.927 9.805 -47.698 1.00 61.38 174 LYS A N 1
ATOM 1418 C CA . LYS A 1 174 ? 45.590 11.093 -47.966 1.00 61.38 174 LYS A CA 1
ATOM 1419 C C . LYS A 1 174 ? 47.114 10.995 -47.889 1.00 61.38 174 LYS A C 1
ATOM 1421 O O . LYS A 1 174 ? 47.787 11.629 -48.691 1.00 61.38 174 LYS A O 1
ATOM 1426 N N . TYR A 1 175 ? 47.651 10.205 -46.959 1.00 57.69 175 TYR A N 1
ATOM 1427 C CA . TYR A 1 175 ? 49.095 10.037 -46.792 1.00 57.69 175 TYR A CA 1
ATOM 1428 C C . TYR A 1 175 ? 49.729 9.220 -47.930 1.00 57.69 175 TYR A C 1
ATOM 1430 O O . TYR A 1 175 ? 50.789 9.588 -48.416 1.00 57.69 175 TYR A O 1
ATOM 1438 N N . LYS A 1 176 ? 49.066 8.158 -48.415 1.00 54.22 176 LYS A N 1
ATOM 1439 C CA . LYS A 1 176 ? 49.532 7.376 -49.583 1.00 54.22 176 LYS A CA 1
ATOM 1440 C C . LYS A 1 176 ? 49.165 7.976 -50.946 1.00 54.22 176 LYS A C 1
ATOM 1442 O O . LYS A 1 176 ? 49.716 7.553 -51.953 1.00 54.22 176 LYS A O 1
ATOM 1447 N N . GLY A 1 177 ? 48.208 8.901 -50.990 1.00 47.25 177 GLY A N 1
ATOM 1448 C CA . GLY A 1 177 ? 47.795 9.617 -52.201 1.00 47.25 177 GLY A CA 1
ATOM 1449 C C . GLY A 1 177 ? 48.511 10.953 -52.408 1.00 47.25 177 GLY A C 1
ATOM 1450 O O . GLY A 1 177 ? 48.241 11.625 -53.402 1.00 47.25 177 GLY A O 1
ATOM 1451 N N . ALA A 1 178 ? 49.397 11.356 -51.491 1.00 44.53 178 ALA A N 1
ATOM 1452 C CA . ALA A 1 178 ? 50.331 12.438 -51.758 1.00 44.53 178 ALA A CA 1
ATOM 1453 C C . ALA A 1 178 ? 51.305 11.941 -52.841 1.00 44.53 178 ALA A C 1
ATOM 1455 O O . ALA A 1 178 ? 51.966 10.928 -52.612 1.00 44.53 178 ALA A O 1
ATOM 1456 N N . PRO A 1 179 ? 51.357 12.568 -54.030 1.00 45.88 179 PRO A N 1
ATOM 1457 C CA . PRO A 1 179 ? 52.303 12.160 -55.057 1.00 45.88 179 PRO A CA 1
ATOM 1458 C C . PRO A 1 179 ? 53.715 12.260 -54.481 1.00 45.88 179 PRO A C 1
ATOM 1460 O O . PRO A 1 179 ? 54.054 13.280 -53.878 1.00 45.88 179 PRO A O 1
ATOM 1463 N N . ASP A 1 180 ? 54.510 11.203 -54.661 1.00 48.22 180 ASP A N 1
ATOM 1464 C CA . ASP A 1 180 ? 55.938 11.185 -54.351 1.00 48.22 180 ASP A CA 1
ATOM 1465 C C . ASP A 1 180 ? 56.618 12.333 -55.112 1.00 48.22 180 ASP A C 1
ATOM 1467 O O . ASP A 1 180 ? 57.030 12.195 -56.263 1.00 48.22 180 ASP A O 1
ATOM 1471 N N . MET A 1 181 ? 56.727 13.503 -54.484 1.00 45.12 181 MET A N 1
ATOM 1472 C CA . MET A 1 181 ? 57.572 14.588 -54.969 1.00 45.12 181 MET A CA 1
ATOM 1473 C C . MET A 1 181 ? 59.011 14.301 -54.553 1.00 45.12 181 MET A C 1
ATOM 1475 O O . MET A 1 181 ? 59.590 14.985 -53.717 1.00 45.12 181 MET A O 1
ATOM 1479 N N . LEU A 1 182 ? 59.583 13.251 -55.138 1.00 47.06 182 LEU A N 1
ATOM 1480 C CA . LEU A 1 182 ? 61.016 12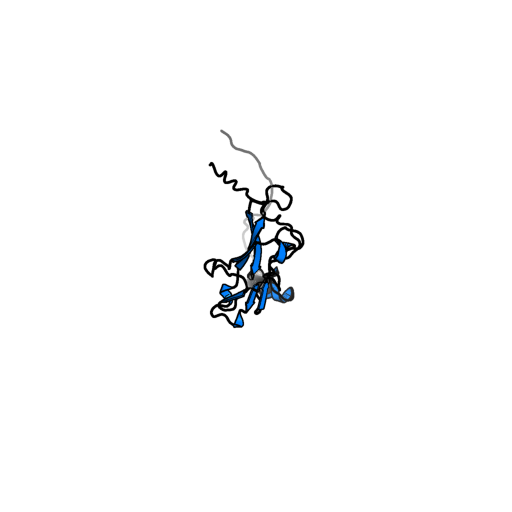.991 -55.131 1.00 47.06 182 LEU A CA 1
ATOM 1481 C C . LEU A 1 182 ? 61.443 12.544 -56.530 1.00 47.06 182 LEU A C 1
ATOM 1483 O O . LEU A 1 182 ? 61.588 11.354 -56.782 1.00 47.06 182 LEU A O 1
ATOM 1487 N N . ALA A 1 183 ? 61.619 13.519 -57.429 1.00 43.53 183 ALA A N 1
ATOM 1488 C CA . ALA A 1 183 ? 62.675 13.549 -58.453 1.00 43.53 183 ALA A CA 1
ATOM 1489 C C . ALA A 1 183 ? 62.506 14.771 -59.381 1.00 43.53 183 ALA A C 1
ATOM 1491 O O . ALA A 1 183 ? 61.800 14.696 -60.384 1.00 43.53 183 ALA A O 1
ATOM 1492 N N . ASN A 1 184 ? 63.133 15.897 -59.017 1.00 33.16 184 ASN A N 1
ATOM 1493 C CA . ASN A 1 184 ? 64.027 16.707 -59.868 1.00 33.16 184 ASN A CA 1
ATOM 1494 C C . ASN A 1 184 ? 64.176 18.138 -59.321 1.00 33.16 184 ASN A C 1
ATOM 1496 O O . ASN A 1 184 ? 63.288 18.975 -59.447 1.00 33.16 184 ASN A O 1
ATOM 1500 N N . GLU A 1 185 ? 65.329 18.366 -58.688 1.00 44.38 185 GLU A N 1
ATOM 1501 C CA . GLU A 1 185 ? 66.225 19.517 -58.874 1.00 44.38 185 GLU A CA 1
ATOM 1502 C C . GLU A 1 185 ? 65.685 20.701 -59.703 1.00 44.38 185 GLU A C 1
ATOM 1504 O O . GLU A 1 185 ? 65.596 20.631 -60.929 1.00 44.38 185 GLU A O 1
ATOM 1509 N N . ASN A 1 186 ? 65.423 21.835 -59.048 1.00 34.22 186 ASN A N 1
ATOM 1510 C CA . ASN A 1 186 ? 66.302 23.015 -59.099 1.00 34.22 186 ASN A CA 1
ATOM 1511 C C . ASN A 1 186 ? 65.593 24.270 -58.568 1.00 34.22 186 ASN A C 1
ATOM 1513 O O . ASN A 1 186 ? 64.589 24.707 -59.123 1.00 34.22 186 ASN A O 1
ATOM 1517 N N . GLY A 1 187 ? 66.222 24.917 -57.584 1.00 35.44 187 GLY A N 1
ATOM 1518 C CA . GLY A 1 187 ? 66.173 26.371 -57.446 1.00 35.44 187 GLY A CA 1
ATOM 1519 C C . GLY A 1 187 ? 65.258 26.953 -56.368 1.00 35.44 187 GLY A C 1
ATOM 1520 O O . GLY A 1 187 ? 64.044 26.999 -56.521 1.00 35.44 187 GLY A O 1
ATOM 1521 N N . SER A 1 188 ? 65.927 27.581 -55.399 1.00 33.56 188 SER A N 1
ATOM 1522 C CA . SER A 1 188 ? 65.493 28.719 -54.580 1.00 33.56 188 SER A CA 1
ATOM 1523 C C . SER A 1 188 ? 64.888 28.421 -53.210 1.00 33.56 188 SER A C 1
ATOM 1525 O O . SER A 1 188 ? 63.710 28.112 -53.058 1.00 33.56 188 SER A O 1
ATOM 1527 N N . ASP A 1 189 ? 65.748 28.653 -52.218 1.00 42.44 189 ASP A N 1
ATOM 1528 C CA . ASP A 1 189 ? 65.450 29.083 -50.856 1.00 42.44 189 ASP A CA 1
ATOM 1529 C C . ASP A 1 189 ? 64.229 30.011 -50.749 1.00 42.44 189 ASP A C 1
ATOM 1531 O O . ASP A 1 189 ? 64.096 30.954 -51.532 1.00 42.44 189 ASP A O 1
ATOM 1535 N N . SER A 1 190 ? 63.406 29.784 -49.720 1.00 35.53 190 SER A N 1
ATOM 1536 C CA . SER A 1 190 ? 63.199 30.760 -48.635 1.00 35.53 190 SER A CA 1
ATOM 1537 C C . SER A 1 190 ? 62.222 30.216 -47.577 1.00 35.53 190 SER A C 1
ATOM 1539 O O . SER A 1 190 ? 61.037 30.037 -47.852 1.00 35.53 190 SER A O 1
ATOM 1541 N N . ASP A 1 191 ? 62.772 29.987 -46.382 1.00 36.12 191 ASP A N 1
ATOM 1542 C CA . ASP A 1 191 ? 62.235 30.240 -45.033 1.00 36.12 191 ASP A CA 1
ATOM 1543 C C . ASP A 1 191 ? 60.884 29.616 -44.627 1.00 36.12 191 ASP A C 1
ATOM 1545 O O . ASP A 1 191 ? 59.804 30.005 -45.053 1.00 36.12 191 ASP A O 1
ATOM 1549 N N . SER A 1 192 ? 60.869 28.563 -43.804 1.00 40.06 192 SER A N 1
ATOM 1550 C CA . SER A 1 192 ? 61.095 28.568 -42.345 1.00 40.06 192 SER A CA 1
ATOM 1551 C C . SER A 1 192 ? 60.090 29.418 -41.556 1.00 40.06 192 SER A C 1
ATOM 1553 O O . SER A 1 192 ? 60.320 30.600 -41.319 1.00 40.06 192 SER A O 1
ATOM 1555 N N . ILE A 1 193 ? 59.043 28.788 -41.014 1.00 35.56 193 ILE A N 1
ATOM 1556 C CA . ILE A 1 193 ? 58.505 29.195 -39.707 1.00 35.56 193 ILE A CA 1
ATOM 1557 C C . ILE A 1 193 ? 58.311 27.937 -38.864 1.00 35.56 193 ILE A C 1
ATOM 1559 O O . ILE A 1 193 ? 57.324 27.209 -38.962 1.00 35.56 193 ILE A O 1
ATOM 1563 N N . SER A 1 194 ? 59.334 27.679 -38.055 1.00 34.66 194 SER A N 1
ATOM 1564 C CA . SER A 1 194 ? 59.363 26.694 -36.988 1.00 34.66 194 SER A CA 1
ATOM 1565 C C . SER A 1 194 ? 58.452 27.101 -35.835 1.00 34.66 194 SER A C 1
ATOM 1567 O O . SER A 1 194 ? 58.446 28.240 -35.371 1.00 34.66 194 SER A O 1
ATOM 1569 N N . LEU A 1 195 ? 57.756 26.100 -35.324 1.00 42.00 195 LEU A N 1
ATOM 1570 C CA . LEU A 1 195 ? 57.052 26.082 -34.057 1.00 42.00 195 LEU A CA 1
ATOM 1571 C C . LEU A 1 195 ? 58.074 26.057 -32.904 1.00 42.00 195 LEU A C 1
ATOM 1573 O O . LEU A 1 195 ? 58.862 25.120 -32.816 1.00 42.00 195 LEU A O 1
ATOM 1577 N N . SER A 1 196 ? 58.036 27.031 -31.992 1.00 31.25 196 SER A N 1
ATOM 1578 C CA . SER A 1 196 ? 58.601 26.870 -30.644 1.00 31.25 196 SER A CA 1
ATOM 1579 C C . SER A 1 196 ? 57.946 27.814 -29.633 1.00 31.25 196 SER A C 1
ATOM 1581 O O . SER A 1 196 ? 58.176 29.018 -29.628 1.00 31.25 196 SER A O 1
ATOM 1583 N N . SER A 1 197 ? 57.100 27.207 -28.803 1.00 36.31 197 SER A N 1
ATOM 1584 C CA . SER A 1 197 ? 57.024 27.323 -27.342 1.00 36.31 197 SER A CA 1
ATOM 1585 C C . SER A 1 197 ? 57.568 28.565 -26.611 1.00 36.31 197 SER A C 1
ATOM 1587 O O . SER A 1 197 ? 58.722 28.946 -26.777 1.00 36.31 197 SER A O 1
ATOM 1589 N N . HIS A 1 198 ? 56.789 28.933 -25.584 1.00 31.09 198 HIS A N 1
ATOM 1590 C CA . HIS A 1 198 ? 57.175 29.266 -24.200 1.00 31.09 198 HIS A CA 1
ATOM 1591 C C . HIS A 1 198 ? 56.871 30.695 -23.698 1.00 31.09 198 HIS A C 1
ATOM 1593 O O . HIS A 1 198 ? 57.274 31.692 -24.279 1.00 31.09 198 HIS A O 1
ATOM 1599 N N . LEU A 1 199 ? 56.259 30.702 -22.501 1.00 35.75 199 LEU A N 1
ATOM 1600 C CA . LEU A 1 199 ? 56.219 31.740 -21.456 1.00 35.75 199 LEU A CA 1
ATOM 1601 C C . LEU A 1 199 ? 55.028 32.714 -21.415 1.00 35.75 199 LEU A C 1
ATOM 1603 O O . LEU A 1 199 ? 55.045 33.831 -21.916 1.00 35.75 199 LEU A O 1
ATOM 1607 N N . ALA A 1 200 ? 54.026 32.268 -20.653 1.00 38.19 200 ALA A N 1
ATOM 1608 C CA . ALA A 1 200 ? 53.438 32.974 -19.514 1.00 38.19 200 ALA A CA 1
ATOM 1609 C C . ALA A 1 200 ? 53.931 34.412 -19.244 1.00 38.19 200 ALA A C 1
ATOM 1611 O O . ALA A 1 200 ? 55.082 34.623 -18.857 1.00 38.19 200 ALA A O 1
ATOM 1612 N N . LYS A 1 201 ? 52.997 35.371 -19.239 1.00 34.75 201 LYS A N 1
ATOM 1613 C CA . LYS A 1 201 ? 53.102 36.557 -18.384 1.00 34.75 201 LYS A CA 1
ATOM 1614 C C . LYS A 1 201 ? 51.732 36.955 -17.831 1.00 34.75 201 LYS A C 1
ATOM 1616 O O . LYS A 1 201 ? 50.754 37.090 -18.555 1.00 34.75 201 LYS A O 1
ATOM 1621 N N . LYS A 1 202 ? 51.709 37.042 -16.503 1.00 39.50 202 LYS A N 1
ATOM 1622 C CA . LYS A 1 202 ? 50.634 37.439 -15.588 1.00 39.50 202 LYS A CA 1
ATOM 1623 C C . LYS A 1 202 ? 50.578 38.980 -15.496 1.00 39.50 202 LYS A C 1
ATOM 1625 O O . LYS A 1 202 ? 51.564 39.618 -15.848 1.00 39.50 202 LYS A O 1
ATOM 1630 N N . GLN A 1 203 ? 49.502 39.496 -14.882 1.00 32.06 203 GLN A N 1
ATOM 1631 C CA . GLN A 1 203 ? 49.146 40.901 -14.546 1.00 32.06 203 GLN A CA 1
ATOM 1632 C C . GLN A 1 203 ? 48.357 41.613 -15.656 1.00 32.06 203 GLN A C 1
ATOM 1634 O O . GLN A 1 203 ? 48.807 41.667 -16.787 1.00 32.06 203 GLN A O 1
ATOM 1639 N N . GLY A 1 204 ? 47.137 42.111 -15.437 1.00 31.98 204 GLY A N 1
ATOM 1640 C CA . GLY A 1 204 ? 46.567 42.709 -14.227 1.00 31.98 204 GLY A CA 1
ATOM 1641 C C . GLY A 1 204 ? 46.453 44.207 -14.496 1.00 31.98 204 GLY A C 1
ATOM 1642 O O . GLY A 1 204 ? 47.462 44.897 -14.421 1.00 31.98 204 GLY A O 1
ATOM 1643 N N . THR A 1 205 ? 45.261 44.675 -14.864 1.00 30.11 205 THR A N 1
ATOM 1644 C CA . THR A 1 205 ? 44.996 46.069 -15.245 1.00 30.11 205 THR A CA 1
ATOM 1645 C C . THR A 1 205 ? 44.008 46.669 -14.251 1.00 30.11 205 THR A C 1
ATOM 1647 O O . THR A 1 205 ? 42.874 46.205 -14.152 1.00 30.11 205 THR A O 1
ATOM 1650 N N . VAL A 1 206 ? 44.468 47.674 -13.510 1.00 35.12 206 VAL A N 1
ATOM 1651 C CA . VAL A 1 206 ? 43.65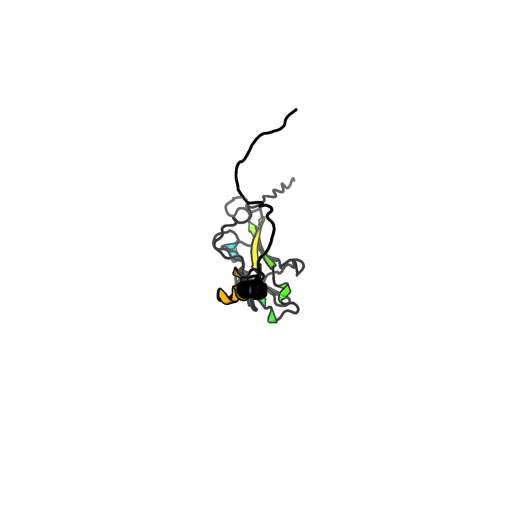7 48.712 -12.870 1.00 35.12 206 VAL A CA 1
ATOM 1652 C C . VAL A 1 206 ? 44.297 50.020 -13.303 1.00 35.12 206 VAL A C 1
ATOM 1654 O O . VAL A 1 206 ? 45.496 50.183 -13.096 1.00 35.12 206 VAL A O 1
ATOM 1657 N N . ASP A 1 207 ? 43.498 50.868 -13.936 1.00 34.44 207 ASP A N 1
ATOM 1658 C CA . ASP A 1 207 ? 43.359 52.294 -13.634 1.00 34.44 207 ASP A CA 1
ATOM 1659 C C . ASP A 1 207 ? 41.895 52.667 -13.912 1.00 34.44 207 ASP A C 1
ATOM 1661 O O . ASP A 1 207 ? 41.345 52.152 -14.919 1.00 34.44 207 ASP A O 1
#